Protein 3ECH (pdb70)

Foldseek 3Di:
DDDDDDVCVVVVVVVLVVQLQVQLVVVCVVVPLPDHVLLLVLLVCCAVVPLDDPVVSVVVSVVVVVVSVVVCVVVQQWDDNIHGDPVVVVSSVVSVVSSVVSVCVSCVVADPVRVVVVVVVVVVVVVVD/DPDDDDPCVVVVVVVVVVLLQVQLVVVCVVVVVPDDVVNLVLLVVCVVPPQAWQVNSVVVHHPVNVVVCVVVQQKDWDADPVHRVGTTIHGDPVNVVVSVVSVVSSVVSVCVVPVVDDPVRSVVVVVVVVVVVVD/DDDVVVVVVVCVVCVCVPVVDDPD

CATH classification: 1.10.10.10

Radius of gyration: 20.56 Å; Cα contacts (8 Å, |Δi|>4): 345; chains: 3; bounding box: 49×56×45 Å

Secondary structure (DSSP, 8-state):
---PPPTTHHHHHHHHHHHHHHHHHHHHHHTT----HHHHHHHHHHHHTTT--HHHHHHHH--HHHHHHHHHHHTTSEE---EE-HHHHHHHHHHHHHHHHHHHHHHTTS-HHHHHHHHHHHHHHHHT-/--SPPPTTHHHHHHHHHHHHHHHHHHHHHHTT----HHHHHHHHHHHHTTTEEHHHHHHH--HHHHHHHHHTTSEEEEE-SS-TTSEEEEE-HHHHHHHHHHHHHHHHHHHHHHTTS-HHHHHHHHHHHHHHHH-/--HHHHHHHHHHHTHHHHHHS---

B-factor: mean 16.5, std 7.89, range [4.24, 56.8]

Solvent-accessible surface area: 15129 Å² total; per-residue (Å²): 183,79,68,108,44,37,115,83,0,62,65,7,1,48,37,1,0,70,73,0,72,90,65,0,46,43,26,0,81,85,82,216,15,102,2,64,10,42,11,0,11,0,0,20,9,0,45,93,57,157,13,16,69,36,124,42,0,26,164,62,18,151,102,134,36,41,144,42,0,137,83,0,44,74,82,76,9,3,109,142,134,2,34,19,17,127,94,0,73,59,22,11,101,66,0,32,116,0,0,47,87,4,3,51,85,6,2,56,31,6,69,73,111,56,11,49,48,0,19,96,6,3,44,80,1,2,58,60,88,189,134,146,114,39,38,114,64,0,26,21,2,0,0,1,1,0,26,18,0,45,78,71,2,46,38,29,0,73,84,65,193,37,108,2,60,5,40,4,4,43,0,0,73,26,1,56,100,70,168,16,10,36,58,129,55,0,34,184,50,104,80,93,172,48,5,187,62,0,67,71,94,77,7,3,93,100,68,132,29,115,116,63,102,220,42,49,36,1,28,11,15,135,88,0,70,60,33,11,95,65,2,51,120,2,24,43,84,1,4,67,79,0,3,15,31,0,44,71,118,48,1,36,49,0,10,126,12,2,68,65,5,57,94,88,208,77,109,14,65,64,41,44,135,41,0,60,106,36,1,2,31,1,2,30,72,2,11,17

Structure (mmCIF, N/CA/C/O backbone):
data_3ECH
#
_entry.id   3ECH
#
_cell.length_a   52.201
_cell.length_b   57.151
_cell.length_c   91.931
_cell.angle_alpha   90.00
_cell.angle_beta   90.00
_cell.angle_gamma   90.00
#
_symmetry.space_group_name_H-M   'P 21 21 21'
#
loop_
_entity.id
_entity.type
_entity.pdbx_description
1 polymer 'Multidrug resistance operon repressor'
2 polymer '25-mer fragment of protein ArmR'
3 water water
#
loop_
_atom_site.group_PDB
_atom_site.id
_atom_site.type_symbol
_atom_site.label_atom_id
_atom_site.label_alt_id
_atom_site.label_comp_id
_atom_site.label_asym_id
_atom_site.label_entity_id
_atom_site.label_seq_id
_atom_site.pdbx_PDB_ins_code
_atom_site.Cartn_x
_atom_site.Cartn_y
_atom_site.Cartn_z
_atom_site.occupancy
_atom_site.B_iso_or_equiv
_atom_site.auth_seq_id
_atom_site.auth_comp_id
_atom_site.auth_asym_id
_atom_site.auth_atom_id
_atom_site.pdbx_PDB_model_num
ATOM 1 N N . MET A 1 1 ? 18.992 3.197 -3.064 1.00 26.17 1 MET A N 1
ATOM 2 C CA . MET A 1 1 ? 19.199 2.146 -2.024 1.00 25.46 1 MET A CA 1
ATOM 3 C C . MET A 1 1 ? 18.008 1.214 -1.983 1.00 25.08 1 MET A C 1
ATOM 4 O O . MET A 1 1 ? 16.865 1.670 -1.959 1.00 25.72 1 MET A O 1
ATOM 9 N N . ASN A 1 2 ? 18.283 -0.090 -1.969 1.00 24.10 2 ASN A N 1
ATOM 10 C CA . ASN A 1 2 ? 17.247 -1.120 -1.998 1.00 23.21 2 ASN A CA 1
ATOM 11 C C . ASN A 1 2 ? 17.277 -1.907 -0.675 1.00 22.20 2 ASN A C 1
ATOM 12 O O . ASN A 1 2 ? 18.327 -2.364 -0.225 1.00 21.92 2 ASN A O 1
ATOM 14 N N . TYR A 1 3 ? 16.119 -2.007 -0.032 1.00 20.87 3 TYR A N 1
ATOM 15 C CA . TYR A 1 3 ? 15.983 -2.710 1.234 1.00 19.76 3 TYR A CA 1
ATOM 16 C C . TYR A 1 3 ? 15.216 -4.011 1.029 1.00 19.16 3 TYR A C 1
ATOM 17 O O . TYR A 1 3 ? 14.546 -4.162 0.003 1.00 18.49 3 TYR A O 1
ATOM 26 N N . PRO A 1 4 ? 15.270 -4.935 2.017 1.00 17.73 4 PRO A N 1
ATOM 27 C CA . PRO A 1 4 ? 14.417 -6.119 1.889 1.00 17.59 4 PRO A CA 1
ATOM 28 C C . PRO A 1 4 ? 12.940 -5.730 1.926 1.00 16.69 4 PRO A C 1
ATOM 29 O O . PRO A 1 4 ? 12.579 -4.784 2.617 1.00 16.03 4 PRO A O 1
ATOM 33 N N . VAL A 1 5 ? 12.091 -6.476 1.233 1.00 15.59 5 VAL A N 1
ATOM 34 C CA . VAL A 1 5 ? 10.707 -6.042 1.058 1.00 15.87 5 VAL A CA 1
ATOM 35 C C . VAL A 1 5 ? 9.723 -6.732 1.987 1.00 15.47 5 VAL A C 1
ATOM 36 O O . VAL A 1 5 ? 9.682 -7.958 2.069 1.00 16.11 5 VAL A O 1
ATOM 40 N N . ASN A 1 6 ? 8.961 -5.913 2.707 1.00 14.00 6 ASN A N 1
ATOM 41 C CA . ASN A 1 6 ? 7.992 -6.377 3.673 1.00 15.52 6 ASN A CA 1
ATOM 42 C C . ASN A 1 6 ? 6.908 -7.171 2.924 1.00 15.90 6 ASN A C 1
ATOM 43 O O . ASN A 1 6 ? 6.284 -6.638 2.012 1.00 15.79 6 ASN A O 1
ATOM 48 N N . PRO A 1 7 ? 6.712 -8.445 3.291 1.00 16.24 7 PRO A N 1
ATOM 49 C CA . PRO A 1 7 ? 5.779 -9.293 2.553 1.00 16.27 7 PRO A CA 1
ATOM 50 C C . PRO A 1 7 ? 4.295 -8.928 2.720 1.00 15.82 7 PRO A C 1
ATOM 51 O O . PRO A 1 7 ? 3.462 -9.445 1.946 1.00 15.28 7 PRO A O 1
ATOM 55 N N . ASP A 1 8 ? 3.930 -8.058 3.658 1.00 15.99 8 ASP A N 1
ATOM 56 C CA A ASP A 1 8 ? 2.556 -7.564 3.849 0.70 16.31 8 ASP A CA 1
ATOM 57 C CA B ASP A 1 8 ? 2.490 -7.709 3.649 0.30 15.94 8 ASP A CA 1
ATOM 58 C C . ASP A 1 8 ? 2.173 -6.421 2.916 1.00 16.03 8 ASP A C 1
ATOM 59 O O . ASP A 1 8 ? 0.989 -6.064 2.804 1.00 16.18 8 ASP A O 1
ATOM 68 N N . LEU A 1 9 ? 3.170 -5.808 2.279 1.00 16.22 9 LEU A N 1
ATOM 69 C CA . LEU A 1 9 ? 2.911 -4.593 1.481 1.00 15.81 9 LEU A CA 1
ATOM 70 C C . LEU A 1 9 ? 2.096 -4.863 0.217 1.00 15.10 9 LEU A C 1
ATOM 71 O O . LEU A 1 9 ? 1.115 -4.177 -0.051 1.00 14.13 9 LEU A O 1
ATOM 76 N N . MET A 1 10 ? 2.482 -5.860 -0.561 1.00 14.30 10 MET A N 1
ATOM 77 C CA . MET A 1 10 ? 1.734 -6.106 -1.821 1.00 14.21 10 MET A CA 1
ATOM 78 C C . MET A 1 10 ? 0.271 -6.471 -1.485 1.00 13.49 10 MET A C 1
ATOM 79 O O . MET A 1 10 ? -0.652 -5.900 -2.033 1.00 12.53 10 MET A O 1
ATOM 88 N N . PRO A 1 11 ? 0.049 -7.417 -0.546 1.00 12.48 11 PRO A N 1
ATOM 89 C CA . PRO A 1 11 ? -1.351 -7.703 -0.183 1.00 12.88 11 PRO A CA 1
ATOM 90 C C . PRO A 1 11 ? -2.124 -6.500 0.360 1.00 12.74 11 PRO A C 1
ATOM 91 O O . PRO A 1 11 ? -3.301 -6.367 0.076 1.00 12.83 11 PRO A O 1
ATOM 95 N N . ALA A 1 12 ? -1.470 -5.642 1.136 1.00 13.45 12 ALA A N 1
ATOM 96 C CA . ALA A 1 12 ? -2.127 -4.455 1.695 1.00 13.81 12 ALA A CA 1
ATOM 97 C C . ALA A 1 12 ? -2.601 -3.487 0.608 1.00 13.68 12 ALA A C 1
ATOM 98 O O . ALA A 1 12 ? -3.715 -2.969 0.644 1.00 14.70 12 ALA A O 1
ATOM 100 N N . LEU A 1 13 ? -1.744 -3.272 -0.380 1.00 13.56 13 LEU A N 1
ATOM 101 C CA . LEU A 1 13 ? -2.035 -2.437 -1.525 1.00 13.55 13 LEU A CA 1
ATOM 102 C C . LEU A 1 13 ? -3.134 -3.057 -2.402 1.00 13.20 13 LEU A C 1
ATOM 103 O O . LEU A 1 13 ? -4.067 -2.372 -2.783 1.00 14.38 13 LEU A O 1
ATOM 108 N N . MET A 1 14 ? -3.021 -4.351 -2.718 1.00 13.69 14 MET A N 1
ATOM 109 C CA . MET A 1 14 ? -4.050 -5.080 -3.473 1.00 14.21 14 MET A CA 1
ATOM 110 C C . MET A 1 14 ? -5.432 -5.024 -2.783 1.00 13.54 14 MET A C 1
ATOM 111 O O . MET A 1 14 ? -6.470 -4.817 -3.451 1.00 11.81 14 MET A O 1
ATOM 116 N N . ALA A 1 15 ? -5.452 -5.179 -1.455 1.00 12.49 15 ALA A N 1
ATOM 117 C CA . ALA A 1 15 ? -6.694 -5.139 -0.682 1.00 12.26 15 ALA A CA 1
ATOM 118 C C . ALA A 1 15 ? -7.399 -3.773 -0.788 1.00 10.93 15 ALA A C 1
ATOM 119 O O . ALA A 1 15 ? -8.651 -3.671 -0.912 1.00 11.13 15 ALA A O 1
ATOM 121 N N . VAL A 1 16 ? -6.614 -2.722 -0.710 1.00 11.32 16 VAL A N 1
ATOM 122 C CA . VAL A 1 16 ? -7.142 -1.381 -0.895 1.00 11.80 16 VAL A CA 1
ATOM 123 C C . VAL A 1 16 ? -7.749 -1.252 -2.286 1.00 11.45 16 VAL A C 1
ATOM 124 O O . VAL A 1 16 ? -8.853 -0.745 -2.433 1.00 12.07 16 VAL A O 1
ATOM 128 N N . PHE A 1 17 ? -7.005 -1.631 -3.310 1.00 12.23 17 PHE A N 1
ATOM 129 C CA . PHE A 1 17 ? -7.544 -1.560 -4.664 1.00 12.72 17 PHE A CA 1
ATOM 130 C C . PHE A 1 17 ? -8.891 -2.298 -4.807 1.00 12.70 17 PHE A C 1
ATOM 131 O O . PHE A 1 17 ? -9.843 -1.788 -5.412 1.00 12.58 17 PHE A O 1
ATOM 139 N N . GLN A 1 18 ? -8.919 -3.530 -4.332 1.00 13.58 18 GLN A N 1
ATOM 140 C CA . GLN A 1 18 ? -10.101 -4.386 -4.469 1.00 14.72 18 GLN A CA 1
ATOM 141 C C . GLN A 1 18 ? -11.280 -3.809 -3.685 1.00 14.63 18 GLN A C 1
ATOM 142 O O . GLN A 1 18 ? -12.403 -3.848 -4.154 1.00 14.46 18 GLN A O 1
ATOM 148 N N . HIS A 1 19 ? -11.001 -3.249 -2.509 1.00 14.31 19 HIS A N 1
ATOM 149 C CA A HIS A 1 19 ? -12.024 -2.578 -1.707 0.50 14.43 19 HIS A CA 1
ATOM 150 C CA B HIS A 1 19 ? -12.022 -2.574 -1.703 0.50 14.51 19 HIS A CA 1
ATOM 151 C C . HIS A 1 19 ? -12.644 -1.412 -2.477 1.00 14.31 19 HIS A C 1
ATOM 152 O O . HIS A 1 19 ? -13.874 -1.310 -2.605 1.00 14.18 19 HIS A O 1
ATOM 165 N N . VAL A 1 20 ? -11.791 -0.545 -3.012 1.00 14.84 20 VAL A N 1
ATOM 166 C CA . VAL A 1 20 ? -12.259 0.616 -3.749 1.00 14.58 20 VAL A CA 1
ATOM 167 C C . VAL A 1 20 ? -13.048 0.217 -4.994 1.00 14.64 20 VAL A C 1
ATOM 168 O O . VAL A 1 20 ? -14.144 0.757 -5.225 1.00 14.37 20 VAL A O 1
ATOM 172 N N . ARG A 1 21 ? -12.543 -0.765 -5.730 1.00 14.96 21 ARG A N 1
ATOM 173 C CA . ARG A 1 21 ? -13.222 -1.222 -6.949 1.00 15.30 21 ARG A CA 1
ATOM 174 C C . ARG A 1 21 ? -14.656 -1.701 -6.624 1.00 15.44 21 ARG A C 1
ATOM 175 O O . ARG A 1 21 ? -15.626 -1.339 -7.309 1.00 16.42 21 ARG A O 1
ATOM 183 N N . THR A 1 22 ? -14.769 -2.513 -5.573 1.00 14.29 22 THR A N 1
ATOM 184 C CA . THR A 1 22 ? -16.029 -3.020 -5.079 1.00 14.02 22 THR A CA 1
ATOM 185 C C . THR A 1 22 ? -16.970 -1.946 -4.605 1.00 13.84 22 THR A C 1
ATOM 186 O O . THR A 1 22 ? -18.142 -1.970 -4.976 1.00 13.92 22 THR A O 1
ATOM 190 N N . ARG A 1 23 ? -16.458 -0.976 -3.849 1.00 13.52 23 ARG A N 1
ATOM 191 C CA . ARG A 1 23 ? -17.278 0.119 -3.340 1.00 13.11 23 ARG A CA 1
ATOM 192 C C . ARG A 1 23 ? -17.809 1.036 -4.447 1.00 12.21 23 ARG A C 1
ATOM 193 O O . ARG A 1 23 ? -18.960 1.470 -4.392 1.00 11.07 23 ARG A O 1
ATOM 201 N N . ILE A 1 24 ? -16.980 1.334 -5.441 1.00 12.21 24 ILE A N 1
ATOM 202 C CA . ILE A 1 24 ? -17.419 2.176 -6.578 1.00 12.24 24 ILE A CA 1
ATOM 203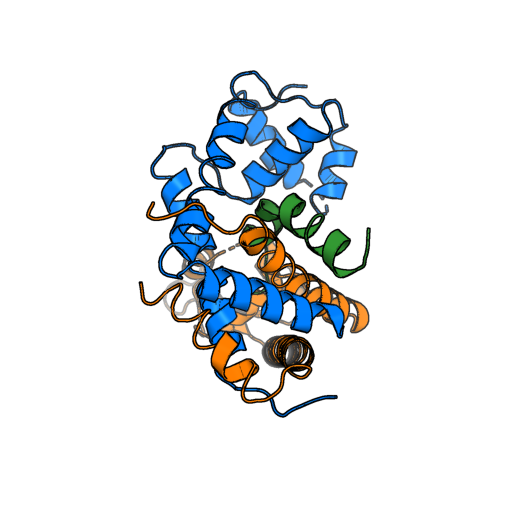 C C . ILE A 1 24 ? -18.582 1.470 -7.266 1.00 12.33 24 ILE A C 1
ATOM 204 O O . ILE A 1 24 ? -19.612 2.076 -7.538 1.00 12.27 24 ILE A O 1
ATOM 209 N N . GLN A 1 25 ? -18.423 0.190 -7.556 1.00 11.93 25 GLN A N 1
ATOM 210 C CA . GLN A 1 25 ? -19.500 -0.512 -8.261 1.00 12.40 25 GLN A CA 1
ATOM 211 C C . GLN A 1 25 ? -20.769 -0.563 -7.434 1.00 12.68 25 GLN A C 1
ATOM 212 O O . GLN A 1 25 ? -21.871 -0.361 -7.961 1.00 11.90 25 GLN A O 1
ATOM 218 N N . SER A 1 26 ? -20.628 -0.831 -6.138 1.00 13.38 26 SER A N 1
ATOM 219 C CA . SER A 1 26 ? -21.754 -0.844 -5.222 1.00 14.44 26 SER A CA 1
ATOM 220 C C . SER A 1 26 ? -22.517 0.503 -5.202 1.00 14.52 26 SER A C 1
ATOM 221 O O . SER A 1 26 ? -23.742 0.523 -5.225 1.00 14.13 26 SER A O 1
ATOM 224 N N . GLU A 1 27 ? -21.780 1.606 -5.195 1.00 14.60 27 GLU A N 1
ATOM 225 C CA . GLU A 1 27 ? -22.378 2.944 -5.182 1.00 14.78 27 GLU A CA 1
ATOM 226 C C . GLU A 1 27 ? -23.015 3.303 -6.516 1.00 14.55 27 GLU A C 1
ATOM 227 O O . GLU A 1 27 ? -24.126 3.845 -6.527 1.00 14.31 27 GLU A O 1
ATOM 233 N N . LEU A 1 28 ? -22.358 2.977 -7.637 1.00 13.88 28 LEU A N 1
ATOM 234 C CA . LEU A 1 28 ? -23.015 3.105 -8.954 1.00 14.61 28 LEU A CA 1
ATOM 235 C C . LEU A 1 28 ? -24.328 2.319 -9.006 1.00 14.99 28 LEU A C 1
ATOM 236 O O . LEU A 1 28 ? -25.302 2.790 -9.560 1.00 16.21 28 LEU A O 1
ATOM 241 N N . ASP A 1 29 ? -24.346 1.108 -8.462 1.00 14.68 29 ASP A N 1
ATOM 242 C CA . ASP A 1 29 ? -25.591 0.330 -8.446 1.00 15.62 29 ASP A CA 1
ATOM 243 C C . ASP A 1 29 ? -26.606 0.893 -7.451 1.00 15.56 29 ASP A C 1
ATOM 244 O O . ASP A 1 29 ? -27.826 0.898 -7.705 1.00 15.86 29 ASP A O 1
ATOM 249 N N . CYS A 1 30 ? -26.120 1.411 -6.338 1.00 15.63 30 CYS A N 1
ATOM 250 C CA A CYS A 1 30 ? -27.007 1.990 -5.313 0.50 15.85 30 CYS A CA 1
ATOM 251 C CA B CYS A 1 30 ? -27.011 1.959 -5.322 0.50 15.59 30 CYS A CA 1
ATOM 252 C C . CYS A 1 30 ? -27.793 3.163 -5.859 1.00 15.66 30 CYS A C 1
ATOM 253 O O . CYS A 1 30 ? -28.948 3.377 -5.487 1.00 14.62 30 CYS A O 1
ATOM 258 N N . GLN A 1 31 ? -27.154 3.940 -6.722 1.00 15.34 31 GLN A N 1
ATOM 259 C CA . GLN A 1 31 ? -27.803 5.070 -7.366 1.00 15.63 31 GLN A CA 1
ATOM 260 C C . GLN A 1 31 ? -28.532 4.695 -8.650 1.00 15.07 31 GLN A C 1
ATOM 261 O O . GLN A 1 31 ? -29.008 5.578 -9.362 1.00 16.39 31 GLN A O 1
ATOM 267 N N . ARG A 1 32 ? -28.641 3.396 -8.927 1.00 14.06 32 ARG A N 1
ATOM 268 C CA . ARG A 1 32 ? -29.284 2.874 -10.138 1.00 14.21 32 ARG A CA 1
ATOM 269 C C . ARG A 1 32 ? -28.768 3.515 -11.409 1.00 13.41 32 ARG A C 1
ATOM 270 O O . ARG A 1 32 ? -29.523 3.793 -12.341 1.00 12.88 32 ARG A O 1
ATOM 278 N N . LEU A 1 33 ? -27.459 3.736 -11.458 1.00 12.01 33 LEU A N 1
ATOM 279 C CA . LEU A 1 33 ? -26.857 4.334 -12.639 1.00 11.71 33 LEU A CA 1
ATOM 280 C C . LEU A 1 33 ? -26.681 3.313 -13.766 1.00 10.81 33 LEU A C 1
ATOM 281 O O . LEU A 1 33 ? -26.573 3.700 -14.921 1.00 10.53 33 LEU A O 1
ATOM 286 N N . ASP A 1 34 ? -26.640 2.022 -13.436 1.00 11.63 34 ASP A N 1
ATOM 287 C CA . ASP A 1 34 ? -26.470 0.979 -14.464 1.00 11.02 34 ASP A CA 1
ATOM 288 C C . ASP A 1 34 ? -25.209 1.204 -15.311 1.00 10.34 34 ASP A C 1
ATOM 289 O O . ASP A 1 34 ? -25.236 1.141 -16.551 1.00 9.75 34 ASP A O 1
ATOM 294 N N . LEU A 1 35 ? -24.097 1.492 -14.636 1.00 8.57 35 LEU A N 1
ATOM 295 C CA . LEU A 1 35 ? -22.825 1.663 -15.289 1.00 9.08 35 LEU A CA 1
ATOM 296 C C . LEU A 1 35 ? -21.764 0.859 -14.568 1.00 8.20 35 LEU A C 1
ATOM 297 O O . LEU A 1 35 ? -21.879 0.615 -13.370 1.00 7.88 35 LEU A O 1
ATOM 302 N N . THR A 1 36 ? -20.749 0.455 -15.323 1.00 7.96 36 THR A N 1
ATOM 303 C CA . THR A 1 36 ? -19.535 -0.159 -14.798 1.00 7.78 36 THR A CA 1
ATOM 304 C C . THR A 1 36 ? -18.367 0.788 -15.099 1.00 7.59 36 THR A C 1
ATOM 305 O O . THR A 1 36 ? -18.502 1.707 -15.894 1.00 6.27 36 THR A O 1
ATOM 309 N N . PRO A 1 37 ? -17.247 0.645 -14.385 1.00 7.28 37 PRO A N 1
ATOM 310 C CA . PRO A 1 37 ? -16.175 1.602 -14.614 1.00 7.56 37 PRO A CA 1
ATOM 311 C C . PRO A 1 37 ? -15.738 1.765 -16.087 1.00 7.42 37 PRO A C 1
ATOM 312 O O . PRO A 1 37 ? -15.491 2.867 -16.507 1.00 7.49 37 PRO A O 1
ATOM 316 N N . PRO A 1 38 ? -15.653 0.667 -16.880 1.00 8.30 38 PRO A N 1
ATOM 317 C CA . PRO A 1 38 ? -15.344 0.906 -18.312 1.00 8.80 38 PRO A CA 1
ATOM 318 C C . PRO A 1 38 ? -16.355 1.792 -19.069 1.00 8.51 38 PRO A C 1
ATOM 319 O O . PRO A 1 38 ? -16.001 2.546 -19.995 1.00 8.95 38 PRO A O 1
ATOM 323 N N . ASP A 1 39 ? -17.622 1.683 -18.707 1.00 8.82 39 ASP A N 1
ATOM 324 C CA . ASP A 1 39 ? -18.617 2.547 -19.291 1.00 8.17 39 ASP A CA 1
ATOM 325 C C . ASP A 1 39 ? -18.297 4.010 -18.938 1.00 7.73 39 ASP A C 1
ATOM 326 O O . ASP A 1 39 ? -18.427 4.885 -19.785 1.00 7.94 39 ASP A O 1
ATOM 331 N N . VAL A 1 40 ? -17.983 4.278 -17.670 1.00 5.99 40 VAL A N 1
ATOM 332 C CA . VAL A 1 40 ? -17.703 5.665 -17.253 1.00 6.65 40 VAL A CA 1
ATOM 333 C C . VAL A 1 40 ? -16.464 6.206 -17.953 1.00 6.78 40 VAL A C 1
ATOM 334 O O . VAL A 1 40 ? -16.391 7.381 -18.346 1.00 7.03 40 VAL A O 1
ATOM 338 N N . HIS A 1 41 ? -15.478 5.346 -18.124 1.00 8.58 41 HIS A N 1
ATOM 339 C CA . HIS A 1 41 ? -14.273 5.724 -18.878 1.00 7.95 41 HIS A CA 1
ATOM 340 C C . HIS A 1 41 ? -14.619 6.214 -20.288 1.00 7.33 41 HIS A C 1
ATOM 341 O O . HIS A 1 41 ? -14.096 7.262 -20.728 1.00 6.89 41 HIS A O 1
ATOM 348 N N . VAL A 1 42 ? -15.513 5.522 -20.988 1.00 6.62 42 VAL A N 1
ATOM 349 C CA . VAL A 1 42 ? -15.983 5.957 -22.315 1.00 6.36 42 VAL A CA 1
ATOM 350 C C . VAL A 1 42 ? -16.660 7.338 -22.226 1.00 5.80 42 VAL A C 1
ATOM 351 O O . VAL A 1 42 ? -16.301 8.251 -22.940 1.00 5.18 42 VAL A O 1
ATOM 355 N N . LEU A 1 43 ? -17.612 7.486 -21.296 1.00 6.13 43 LEU A N 1
ATOM 356 C CA . LEU A 1 43 ? -18.301 8.747 -21.107 1.00 5.25 43 LEU A CA 1
ATOM 357 C C . LEU A 1 43 ? -17.340 9.886 -20.788 1.00 4.38 43 LEU A C 1
ATOM 358 O O . LEU A 1 43 ? -17.492 10.983 -21.321 1.00 4.24 43 LEU A O 1
ATOM 363 N N . LYS A 1 44 ? -16.365 9.628 -19.918 1.00 5.31 44 LYS A N 1
ATOM 364 C CA . LYS A 1 44 ? -15.359 10.645 -19.555 1.00 6.71 44 LYS A CA 1
ATOM 365 C C . LYS A 1 44 ? -14.541 11.101 -20.769 1.00 5.77 44 LYS A C 1
ATOM 366 O O . LYS A 1 44 ? -14.315 12.294 -20.957 1.00 5.56 44 LYS A O 1
ATOM 372 N N . LEU A 1 45 ? -14.114 10.159 -21.603 1.00 5.75 45 LEU A N 1
ATOM 373 C CA . LEU A 1 45 ? -13.336 10.563 -22.814 1.00 5.90 45 LEU A CA 1
ATOM 374 C C . LEU A 1 45 ? -14.170 11.379 -23.773 1.00 6.04 45 LEU A C 1
ATOM 375 O O . LEU A 1 45 ? -13.700 12.362 -24.336 1.00 6.15 45 LEU A O 1
ATOM 380 N N . ILE A 1 46 ? -15.439 10.985 -23.964 1.00 5.53 46 ILE A N 1
ATOM 381 C CA . ILE A 1 46 ? -16.324 11.729 -24.816 1.00 5.37 46 ILE A CA 1
ATOM 382 C C . ILE A 1 46 ? -16.599 13.129 -24.248 1.00 4.73 46 ILE A C 1
ATOM 383 O O . ILE A 1 46 ? -16.658 14.104 -24.993 1.00 5.34 46 ILE A O 1
ATOM 388 N N . ASP A 1 47 ? -16.730 13.241 -22.922 1.00 4.75 47 ASP A N 1
ATOM 389 C CA . ASP A 1 47 ? -16.920 14.530 -22.283 1.00 5.38 47 ASP A CA 1
ATOM 390 C C . ASP A 1 47 ? -15.682 15.420 -22.558 1.00 4.54 47 ASP A C 1
ATOM 391 O O . ASP A 1 47 ? -15.818 16.541 -23.018 1.00 6.05 47 ASP A O 1
ATOM 396 N N . GLU A 1 48 ? -14.502 14.903 -22.279 1.00 5.34 48 GLU A N 1
ATOM 397 C CA . GLU A 1 48 ? -13.238 15.671 -22.292 1.00 7.22 48 GLU A CA 1
ATOM 398 C C . GLU A 1 48 ? -12.774 16.040 -23.690 1.00 7.08 48 GLU A C 1
ATOM 399 O O . GLU A 1 48 ? -12.132 17.088 -23.868 1.00 6.98 48 GLU A O 1
ATOM 405 N N . GLN A 1 49 ? -13.099 15.171 -24.648 1.00 7.31 49 GLN A N 1
ATOM 406 C CA . GLN A 1 49 ? -12.689 15.271 -26.063 1.00 7.67 49 GLN A CA 1
ATOM 407 C C . GLN A 1 49 ? -13.907 15.352 -26.990 1.00 8.62 49 GLN A C 1
ATOM 408 O O . GLN A 1 49 ? -13.930 14.825 -28.104 1.00 9.21 49 GLN A O 1
ATOM 414 N N . ARG A 1 50 ? -14.914 16.054 -26.497 1.00 9.80 50 ARG A N 1
ATOM 415 C CA . ARG A 1 50 ? -16.160 16.278 -27.198 1.00 10.10 50 ARG A CA 1
ATOM 416 C C . ARG A 1 50 ? -15.947 16.457 -28.711 1.00 9.54 50 ARG A C 1
ATOM 417 O O . ARG A 1 50 ? -15.174 17.301 -29.165 1.00 8.56 50 ARG A O 1
ATOM 425 N N . GLY A 1 51 ? -16.609 15.600 -29.478 1.00 8.49 51 GLY A N 1
ATOM 426 C CA . GLY A 1 51 ? -16.566 15.678 -30.927 1.00 9.04 51 GLY A CA 1
ATOM 427 C C . GLY A 1 51 ? -15.593 14.703 -31.549 1.00 9.41 51 GLY A C 1
ATOM 428 O O . GLY A 1 51 ? -15.506 14.634 -32.776 1.00 9.61 51 GLY A O 1
ATOM 429 N N . LEU A 1 52 ? -14.861 13.953 -30.729 1.00 9.43 52 LEU A N 1
ATOM 430 C CA . LEU A 1 52 ? -13.887 13.002 -31.282 1.00 10.11 52 LEU A CA 1
ATOM 431 C C . LEU A 1 52 ? -14.625 11.909 -32.066 1.00 10.51 52 LEU A C 1
ATOM 432 O O . LEU A 1 52 ? -15.807 11.641 -31.842 1.00 10.28 52 LEU A O 1
ATOM 437 N N . ASN A 1 53 ? -13.926 11.297 -33.012 1.00 10.60 53 ASN A N 1
ATOM 438 C CA . ASN A 1 53 ? -14.548 10.270 -33.823 1.00 10.58 53 ASN A CA 1
ATOM 439 C C . ASN A 1 53 ? -14.505 8.882 -33.168 1.00 10.49 53 ASN A C 1
ATOM 440 O O . ASN A 1 53 ? -13.779 8.618 -32.196 1.00 9.84 53 ASN A O 1
ATOM 445 N N . LEU A 1 54 ? -15.324 7.997 -33.715 1.00 10.81 54 LEU A N 1
ATOM 446 C CA . LEU A 1 54 ? -15.544 6.689 -33.125 1.00 10.44 54 LEU A CA 1
ATOM 447 C C . LEU A 1 54 ? -14.257 5.845 -33.155 1.00 10.16 54 LEU A C 1
ATOM 448 O O . LEU A 1 54 ? -13.939 5.126 -32.198 1.00 10.87 54 LEU A O 1
ATOM 453 N N . GLN A 1 55 ? -13.534 5.926 -34.269 1.00 9.88 55 GLN A N 1
ATOM 454 C CA . GLN A 1 55 ? -12.283 5.185 -34.425 1.00 9.55 55 GLN A CA 1
ATOM 455 C C . GLN A 1 55 ? -11.256 5.649 -33.387 1.00 8.84 55 GLN A C 1
ATOM 456 O O . GLN A 1 55 ? -10.587 4.834 -32.749 1.00 9.32 55 GLN A O 1
ATOM 462 N N . ASP A 1 56 ? -11.185 6.961 -33.181 1.00 8.42 56 ASP A N 1
ATOM 463 C CA . ASP A 1 56 ? -10.255 7.583 -32.258 1.00 8.59 56 ASP A CA 1
ATOM 464 C C . ASP A 1 56 ? -10.570 7.097 -30.821 1.00 8.74 56 ASP A C 1
ATOM 465 O O . ASP A 1 56 ? -9.702 6.590 -30.097 1.00 7.73 56 ASP A O 1
ATOM 470 N N . LEU A 1 57 ? -11.837 7.220 -30.433 1.00 8.65 57 LEU A N 1
ATOM 471 C CA . LEU A 1 57 ? -12.282 6.722 -29.131 1.00 8.91 57 LEU A CA 1
ATOM 472 C C . LEU A 1 57 ? -11.912 5.260 -28.952 1.00 8.86 57 LEU A C 1
ATOM 473 O O . LEU A 1 57 ? -11.382 4.883 -27.916 1.00 8.69 57 LEU A O 1
ATOM 478 N N . GLY A 1 58 ? -12.150 4.453 -29.989 1.00 8.93 58 GLY A N 1
ATOM 479 C CA . GLY A 1 58 ? -11.859 3.036 -29.941 1.00 9.29 58 GLY A CA 1
ATOM 480 C C . GLY A 1 58 ? -10.400 2.731 -29.666 1.00 9.66 58 GLY A C 1
ATOM 481 O O . GLY A 1 58 ? -10.073 1.865 -28.844 1.00 10.37 58 GLY A O 1
ATOM 482 N N . ARG A 1 59 ? -9.515 3.449 -30.346 1.00 9.42 59 ARG A N 1
ATOM 483 C CA . ARG A 1 59 ? -8.092 3.309 -30.102 1.00 9.27 59 ARG A CA 1
ATOM 484 C C . ARG A 1 59 ? -7.712 3.673 -28.684 1.00 8.46 59 ARG A C 1
ATOM 485 O O . ARG A 1 59 ? -6.891 2.981 -28.080 1.00 8.65 59 ARG A O 1
ATOM 493 N N . GLN A 1 60 ? -8.251 4.776 -28.177 1.00 8.67 60 GLN A N 1
ATOM 494 C CA . GLN A 1 60 ? -7.916 5.238 -26.818 1.00 9.60 60 GLN A CA 1
ATOM 495 C C . GLN A 1 60 ? -8.436 4.321 -25.729 1.00 10.39 60 GLN A C 1
ATOM 496 O O . GLN A 1 60 ? -7.838 4.217 -24.650 1.00 11.05 60 GLN A O 1
ATOM 502 N N . MET A 1 61 ? -9.532 3.630 -26.005 1.00 11.32 61 MET A N 1
ATOM 503 C CA . MET A 1 61 ? -10.044 2.650 -25.044 1.00 12.42 61 MET A CA 1
ATOM 504 C C . MET A 1 61 ? -9.124 1.432 -24.928 1.00 13.49 61 MET A C 1
ATOM 505 O O . MET A 1 61 ? -9.089 0.794 -23.869 1.00 13.57 61 MET A O 1
ATOM 510 N N . CYS A 1 62 ? -8.356 1.147 -25.989 1.00 14.04 62 CYS A N 1
ATOM 511 C CA . CYS A 1 62 ? -7.354 0.080 -25.996 1.00 14.94 62 CYS A CA 1
ATOM 512 C C . CYS A 1 62 ? -8.000 -1.320 -25.819 1.00 16.12 62 CYS A C 1
ATOM 513 O O . CYS A 1 62 ? -8.001 -1.900 -24.725 1.00 17.22 62 CYS A O 1
ATOM 516 N N . ALA A 1 66 ? -14.736 -3.822 -32.541 1.00 31.17 66 ALA A N 1
ATOM 517 C CA . ALA A 1 66 ? -16.076 -4.383 -32.405 1.00 31.23 66 ALA A CA 1
ATOM 518 C C . ALA A 1 66 ? -16.685 -4.119 -31.022 1.00 31.28 66 ALA A C 1
ATOM 519 O O . ALA A 1 66 ? -17.798 -3.601 -30.916 1.00 30.98 66 ALA A O 1
ATOM 521 N N . LEU A 1 67 ? -15.933 -4.454 -29.974 1.00 31.52 67 LEU A N 1
ATOM 522 C CA . LEU A 1 67 ? -16.451 -4.534 -28.595 1.00 31.60 67 LEU A CA 1
ATOM 523 C C . LEU A 1 67 ? -16.681 -3.148 -27.948 1.00 31.82 67 LEU A C 1
ATOM 524 O O . LEU A 1 67 ? -17.579 -2.970 -27.111 1.00 31.63 67 LEU A O 1
ATOM 529 N N . ILE A 1 68 ? -15.865 -2.171 -28.324 1.00 31.64 68 ILE A N 1
ATOM 530 C CA . ILE A 1 68 ? -16.115 -0.796 -27.904 1.00 31.78 68 ILE A CA 1
ATOM 531 C C . ILE A 1 68 ? -17.258 -0.210 -28.737 1.00 31.83 68 ILE A C 1
ATOM 532 O O . ILE A 1 68 ? -18.072 0.539 -28.213 1.00 31.10 68 ILE A O 1
ATOM 537 N N . THR A 1 69 ? -17.352 -0.581 -30.015 1.00 31.96 69 THR A N 1
ATOM 538 C CA . THR A 1 69 ? -18.499 -0.162 -30.836 1.00 32.19 69 THR A CA 1
ATOM 539 C C . THR A 1 69 ? -19.802 -0.700 -30.244 1.00 32.40 69 THR A C 1
ATOM 540 O O . THR A 1 69 ? -20.816 -0.013 -30.294 1.00 32.53 69 THR A O 1
ATOM 544 N N . ARG A 1 70 ? -19.766 -1.909 -29.676 1.00 32.56 70 ARG A N 1
ATOM 545 C CA . ARG A 1 70 ? -20.914 -2.458 -28.934 1.00 33.02 70 ARG A CA 1
ATOM 546 C C . ARG A 1 70 ? -21.295 -1.594 -27.730 1.00 33.45 70 ARG A C 1
ATOM 547 O O . ARG A 1 70 ? -22.482 -1.299 -27.513 1.00 33.30 70 ARG A O 1
ATOM 555 N N . LYS A 1 71 ? -20.281 -1.228 -26.942 1.00 33.70 71 LYS A N 1
ATOM 556 C CA . LYS A 1 71 ? -20.488 -0.415 -25.747 1.00 33.76 71 LYS A CA 1
ATOM 557 C C . LYS A 1 71 ? -20.933 0.982 -26.134 1.00 33.76 71 LYS A C 1
ATOM 558 O O . LYS A 1 71 ? -21.875 1.520 -25.550 1.00 34.06 71 LYS A O 1
ATOM 564 N N . ILE A 1 72 ? -20.284 1.567 -27.135 1.00 33.39 72 ILE A N 1
ATOM 565 C CA . ILE A 1 72 ? -20.740 2.864 -27.609 1.00 33.64 72 ILE A CA 1
ATOM 566 C C . ILE A 1 72 ? -22.194 2.761 -28.046 1.00 32.99 72 ILE A C 1
ATOM 567 O O . ILE A 1 72 ? -22.990 3.656 -27.796 1.00 33.59 72 ILE A O 1
ATOM 572 N N . ARG A 1 73 ? -22.567 1.665 -28.685 1.00 34.06 73 ARG A N 1
ATOM 573 C CA . ARG A 1 73 ? -23.953 1.539 -29.148 1.00 33.52 73 ARG A CA 1
ATOM 574 C C . ARG A 1 73 ? -24.913 1.423 -27.958 1.00 33.06 73 ARG A C 1
ATOM 575 O O . ARG A 1 73 ? -26.005 2.017 -27.954 1.00 33.12 73 ARG A O 1
ATOM 583 N N . GLU A 1 74 ? -24.495 0.687 -26.934 1.00 32.71 74 GLU A N 1
ATOM 584 C CA . GLU A 1 74 ? -25.284 0.539 -25.711 1.00 32.47 74 GLU A CA 1
ATOM 585 C C . GLU A 1 74 ? -25.538 1.901 -25.036 1.00 32.28 74 GLU A C 1
ATOM 586 O O . GLU A 1 74 ? -26.668 2.218 -24.645 1.00 32.75 74 GLU A O 1
ATOM 592 N N . LEU A 1 75 ? -24.474 2.681 -24.898 1.00 31.01 75 LEU A N 1
ATOM 593 C CA . LEU A 1 75 ? -24.554 4.038 -24.345 1.00 30.07 75 LEU A CA 1
ATOM 594 C C . LEU A 1 75 ? -25.428 4.957 -25.234 1.00 29.90 75 LEU A C 1
ATOM 595 O O . LEU A 1 75 ? -26.151 5.810 -24.744 1.00 31.80 75 LEU A O 1
ATOM 600 N N . GLU A 1 76 ? -25.338 4.790 -26.544 1.00 29.77 76 GLU A N 1
ATOM 601 C CA . GLU A 1 76 ? -26.243 5.469 -27.491 1.00 28.26 76 GLU A CA 1
ATOM 602 C C . GLU A 1 76 ? -27.716 5.080 -27.300 1.00 27.26 76 GLU A C 1
ATOM 603 O O . GLU A 1 76 ? -28.581 5.948 -27.267 1.00 28.33 76 GLU A O 1
ATOM 609 N N . GLY A 1 77 ? -27.995 3.782 -27.208 1.00 24.54 77 GLY A N 1
ATOM 610 C CA . GLY A 1 77 ? -29.368 3.280 -26.973 1.00 22.70 77 GLY A CA 1
ATOM 611 C C . GLY A 1 77 ? -30.010 3.796 -25.686 1.00 21.16 77 GLY A C 1
ATOM 612 O O . GLY A 1 77 ? -31.233 3.885 -25.579 1.00 19.42 77 GLY A O 1
ATOM 613 N N . ARG A 1 78 ? -29.172 4.144 -24.710 1.00 19.26 78 ARG A N 1
ATOM 614 C CA . ARG A 1 78 ? -29.633 4.766 -23.469 1.00 19.14 78 ARG A CA 1
ATOM 615 C C . ARG A 1 78 ? -29.715 6.278 -23.550 1.00 17.94 78 ARG A C 1
ATOM 616 O O . ARG A 1 78 ? -29.977 6.947 -22.542 1.00 16.20 78 ARG A O 1
ATOM 624 N N . ASN A 1 79 ? -29.508 6.818 -24.752 1.00 17.16 79 ASN A N 1
ATOM 625 C CA . ASN A 1 79 ? -29.405 8.264 -24.969 1.00 16.64 79 ASN A CA 1
ATOM 626 C C . ASN A 1 79 ? -28.424 9.004 -24.062 1.00 16.41 79 ASN A C 1
ATOM 627 O O . ASN A 1 79 ? -28.711 10.127 -23.600 1.00 16.03 79 ASN A O 1
ATOM 632 N N . LEU A 1 80 ? -27.283 8.367 -23.806 1.00 14.48 80 LEU A N 1
ATOM 633 C CA . LEU A 1 80 ? -26.196 9.012 -23.081 1.00 13.98 80 LEU A CA 1
ATOM 634 C C . LEU A 1 80 ? -25.173 9.612 -24.023 1.00 14.04 80 LEU A C 1
ATOM 635 O O . LEU A 1 80 ? -24.453 10.528 -23.644 1.00 13.58 80 LEU A O 1
ATOM 640 N N . VAL A 1 81 ? -25.082 9.066 -25.229 1.00 14.10 81 VAL A N 1
ATOM 641 C CA . VAL A 1 81 ? -24.109 9.515 -26.217 1.00 15.01 81 VAL A CA 1
ATOM 642 C C . VAL A 1 81 ? -24.884 9.834 -27.484 1.00 15.99 81 VAL A C 1
ATOM 643 O O . VAL A 1 81 ? -25.821 9.120 -27.814 1.00 15.51 81 VAL A O 1
ATOM 647 N N . ARG A 1 82 ? -24.521 10.906 -28.183 1.00 16.53 82 ARG A N 1
ATOM 648 C CA . ARG A 1 82 ? -25.084 11.158 -29.505 1.00 18.19 82 ARG A CA 1
ATOM 649 C C . ARG A 1 82 ? -24.016 11.265 -30.551 1.00 18.16 82 ARG A C 1
ATOM 650 O O . ARG A 1 82 ? -22.873 11.570 -30.253 1.00 15.82 82 ARG A O 1
ATOM 658 N N . ARG A 1 83 ? -24.421 11.021 -31.787 1.00 19.35 83 ARG A N 1
ATOM 659 C CA . ARG A 1 83 ? -23.588 11.280 -32.965 1.00 21.37 83 ARG A CA 1
ATOM 660 C C . ARG A 1 83 ? -24.051 12.512 -33.742 1.00 21.45 83 ARG A C 1
ATOM 661 O O . ARG A 1 83 ? -25.224 12.584 -34.115 1.00 22.59 83 ARG A O 1
ATOM 669 N N . GLN A 1 94 ? -18.533 11.852 -35.382 1.00 12.07 94 GLN A N 1
ATOM 670 C CA . GLN A 1 94 ? -18.330 12.623 -34.107 1.00 12.24 94 GLN A CA 1
ATOM 671 C C . GLN A 1 94 ? -19.268 12.345 -32.947 1.00 12.57 94 GLN A C 1
ATOM 672 O O . GLN A 1 94 ? -20.473 12.376 -33.128 1.00 12.80 94 GLN A O 1
ATOM 678 N N . LEU A 1 95 ? -18.698 12.229 -31.748 1.00 10.99 95 LEU A N 1
ATOM 679 C CA . LEU A 1 95 ? -19.423 11.794 -30.570 1.00 11.27 95 LEU A CA 1
ATOM 680 C C . LEU A 1 95 ? -19.483 12.874 -29.495 1.00 10.58 95 LEU A C 1
ATOM 681 O O . LEU A 1 95 ? -18.491 13.568 -29.255 1.00 9.31 95 LEU A O 1
ATOM 686 N N . PHE A 1 96 ? -20.656 12.967 -28.857 1.00 11.50 96 PHE A N 1
ATOM 687 C CA . PHE A 1 96 ? -20.973 13.973 -27.861 1.00 11.87 96 PHE A CA 1
ATOM 688 C C . PHE A 1 96 ? -21.821 13.328 -26.767 1.00 12.83 96 PHE A C 1
ATOM 689 O O . PHE A 1 96 ? -22.617 12.432 -27.041 1.00 13.59 96 PHE A O 1
ATOM 697 N N . LEU A 1 97 ? -21.657 13.794 -25.537 1.00 12.19 97 LEU A N 1
ATOM 698 C CA . LEU A 1 97 ? -22.571 13.412 -24.470 1.00 11.51 97 LEU A CA 1
ATOM 699 C C . LEU A 1 97 ? -23.858 14.206 -24.632 1.00 12.05 97 LEU A C 1
ATOM 700 O O . LEU A 1 97 ? -23.859 15.404 -24.941 1.00 12.56 97 LEU A O 1
ATOM 705 N N . THR A 1 98 ? -24.965 13.523 -24.432 1.00 13.46 98 THR A N 1
ATOM 706 C CA . THR A 1 98 ? -26.244 14.182 -24.345 1.00 13.75 98 THR A CA 1
ATOM 707 C C . THR A 1 98 ? -26.343 14.838 -22.979 1.00 14.13 98 THR A C 1
ATOM 708 O O . THR A 1 98 ? -25.446 14.680 -22.130 1.00 14.17 98 THR A O 1
ATOM 712 N N . ASP A 1 99 ? -27.456 15.525 -22.738 1.00 13.42 99 ASP A N 1
ATOM 713 C CA . ASP A 1 99 ? -27.673 16.121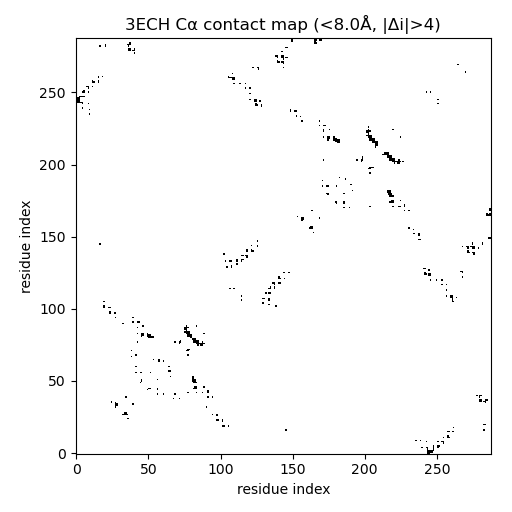 -21.428 1.00 14.06 99 ASP A CA 1
ATOM 714 C C . ASP A 1 99 ? -27.711 15.012 -20.377 1.00 13.43 99 ASP A C 1
ATOM 715 O O . ASP A 1 99 ? -27.121 15.146 -19.303 1.00 13.23 99 ASP A O 1
ATOM 720 N N . GLU A 1 100 ? -28.371 13.909 -20.713 1.00 12.40 100 GLU A N 1
ATOM 721 C CA . GLU A 1 100 ? -28.458 12.773 -19.807 1.00 12.78 100 GLU A CA 1
ATOM 722 C C . GLU A 1 100 ? -27.103 12.144 -19.562 1.00 12.00 100 GLU A C 1
ATOM 723 O O . GLU A 1 100 ? -26.826 11.741 -18.423 1.00 11.00 100 GLU A O 1
ATOM 729 N N . GLY A 1 101 ? -26.287 12.065 -20.615 1.00 11.53 101 GLY A N 1
ATOM 730 C CA . GLY A 1 101 ? -24.937 11.521 -20.492 1.00 10.57 101 GLY A CA 1
ATOM 731 C C . GLY A 1 101 ? -24.050 12.398 -19.634 1.00 9.73 101 GLY A C 1
ATOM 732 O O . GLY A 1 101 ? -23.264 11.917 -18.818 1.00 9.15 101 GLY A O 1
ATOM 733 N N . LEU A 1 102 ? -24.166 13.699 -19.813 1.00 10.24 102 LEU A N 1
ATOM 734 C CA A LEU A 1 102 ? -23.369 14.609 -19.000 0.60 10.73 102 LEU A CA 1
ATOM 735 C CA B LEU A 1 102 ? -23.408 14.660 -19.005 0.40 10.53 102 LEU A CA 1
ATOM 736 C C . LEU A 1 102 ? -23.728 14.440 -17.540 1.00 10.20 102 LEU A C 1
ATOM 737 O O . LEU A 1 102 ? -22.829 14.331 -16.683 1.00 10.61 102 LEU A O 1
ATOM 746 N N . ALA A 1 103 ? -25.023 14.387 -17.242 1.00 10.18 103 ALA A N 1
ATOM 747 C CA . ALA A 1 103 ? -25.482 14.260 -15.850 1.00 10.60 103 ALA A CA 1
ATOM 748 C C . ALA A 1 103 ? -24.978 12.963 -15.213 1.00 11.35 103 ALA A C 1
ATOM 749 O O . ALA A 1 103 ? -24.514 12.971 -14.066 1.00 9.69 103 ALA A O 1
ATOM 751 N N . ILE A 1 104 ? -25.046 11.850 -15.953 1.00 10.92 104 ILE A N 1
ATOM 752 C CA . ILE A 1 104 ? -24.700 10.576 -15.361 1.00 11.90 104 ILE A CA 1
ATOM 753 C C . ILE A 1 104 ? -23.183 10.502 -15.182 1.00 11.12 104 ILE A C 1
ATOM 754 O O . ILE A 1 104 ? -22.702 9.904 -14.238 1.00 11.95 104 ILE A O 1
ATOM 759 N N . HIS A 1 105 ? -22.434 11.129 -16.081 1.00 10.85 105 HIS A N 1
ATOM 760 C CA . HIS A 1 105 ? -20.973 11.173 -15.923 1.00 11.28 105 HIS A CA 1
ATOM 761 C C . HIS A 1 105 ? -20.587 11.991 -14.682 1.00 10.81 105 HIS A C 1
ATOM 762 O O . HIS A 1 105 ? -19.768 11.563 -13.862 1.00 10.76 105 HIS A O 1
ATOM 769 N N . LEU A 1 106 ? -21.211 13.149 -14.531 1.00 10.65 106 LEU A N 1
ATOM 770 C CA . LEU A 1 106 ? -20.997 13.975 -13.345 1.00 10.71 106 LEU A CA 1
ATOM 771 C C . LEU A 1 106 ? -21.342 13.234 -12.050 1.00 10.97 106 LEU A C 1
ATOM 772 O O . LEU A 1 106 ? -20.608 13.332 -11.055 1.00 11.67 106 LEU A O 1
ATOM 777 N N . HIS A 1 107 ? -22.412 12.450 -12.068 1.00 10.66 107 HIS A N 1
ATOM 778 C CA . HIS A 1 107 ? -22.826 11.721 -10.876 1.00 10.90 107 HIS A CA 1
ATOM 779 C C . HIS A 1 107 ? -21.817 10.573 -10.566 1.00 11.70 107 HIS A C 1
ATOM 780 O O . HIS A 1 107 ? -21.415 10.378 -9.430 1.00 12.15 107 HIS A O 1
ATOM 787 N N . ALA A 1 108 ? -21.395 9.843 -11.579 1.00 11.14 108 ALA A N 1
ATOM 788 C CA . ALA A 1 108 ? -20.319 8.866 -11.428 1.00 10.86 108 ALA A CA 1
ATOM 789 C C . ALA A 1 108 ? -19.033 9.482 -10.825 1.00 9.71 108 ALA A C 1
ATOM 790 O O . ALA A 1 108 ? -18.447 8.914 -9.922 1.00 10.65 108 ALA A O 1
ATOM 792 N N . GLU A 1 109 ? -18.622 10.656 -11.285 1.00 10.64 109 GLU A N 1
ATOM 793 C CA . GLU A 1 109 ? -17.427 11.333 -10.761 1.00 11.74 109 GLU A CA 1
ATOM 794 C C . GLU A 1 109 ? -17.608 11.683 -9.307 1.00 12.27 109 GLU A C 1
ATOM 795 O O . GLU A 1 109 ? -16.661 11.574 -8.533 1.00 12.56 109 GLU A O 1
ATOM 801 N N . LEU A 1 110 ? -18.803 12.137 -8.935 1.00 12.09 110 LEU A N 1
ATOM 802 C CA A LEU A 1 110 ? -19.125 12.414 -7.525 0.50 12.08 110 LEU A CA 1
ATOM 803 C CA B LEU A 1 110 ? -19.093 12.428 -7.550 0.50 12.30 110 LEU A CA 1
ATOM 804 C C . LEU A 1 110 ? -18.920 11.153 -6.692 1.00 12.08 110 LEU A C 1
ATOM 805 O O . LEU A 1 110 ? -18.365 11.193 -5.593 1.00 11.65 110 LEU A O 1
ATOM 814 N N . ILE A 1 111 ? -19.377 10.025 -7.216 1.00 11.81 111 ILE A N 1
ATOM 815 C CA . ILE A 1 111 ? -19.265 8.734 -6.535 1.00 12.10 111 ILE A CA 1
ATOM 816 C C . ILE A 1 111 ? -17.787 8.294 -6.390 1.00 11.92 111 ILE A C 1
ATOM 817 O O . ILE A 1 111 ? -17.344 7.856 -5.315 1.00 12.81 111 ILE A O 1
ATOM 822 N N . MET A 1 112 ? -17.024 8.415 -7.449 1.00 12.12 112 MET A N 1
ATOM 823 C CA . MET A 1 112 ? -15.577 8.120 -7.389 1.00 12.08 112 MET A CA 1
ATOM 824 C C . MET A 1 112 ? -14.870 8.959 -6.319 1.00 10.96 112 MET A C 1
ATOM 825 O O . MET A 1 112 ? -14.076 8.438 -5.530 1.00 12.66 112 MET A O 1
ATOM 830 N N . SER A 1 113 ? -15.133 10.255 -6.300 1.00 10.96 113 SER A N 1
ATOM 831 C CA A SER A 1 113 ? -14.538 11.140 -5.312 0.50 10.63 113 SER A CA 1
ATOM 832 C CA B SER A 1 113 ? -14.531 11.125 -5.310 0.50 10.98 113 SER A CA 1
ATOM 833 C C . SER A 1 113 ? -14.944 10.739 -3.892 1.00 10.21 113 SER A C 1
ATOM 834 O O . SER A 1 113 ? -14.098 10.658 -3.004 1.00 9.65 113 SER A O 1
ATOM 839 N N . ARG A 1 114 ? -16.245 10.508 -3.672 1.00 10.11 114 ARG A N 1
ATOM 840 C CA . ARG A 1 114 ? -16.756 10.140 -2.347 1.00 10.29 114 ARG A CA 1
ATOM 841 C C . ARG A 1 114 ? -16.183 8.828 -1.797 1.00 9.18 114 ARG A C 1
ATOM 842 O O . ARG A 1 114 ? -15.869 8.716 -0.587 1.00 8.88 114 ARG A O 1
ATOM 850 N N . VAL A 1 115 ? -16.072 7.836 -2.654 1.00 7.64 115 VAL A N 1
ATOM 851 C CA . VAL A 1 115 ? -15.549 6.543 -2.222 1.00 8.22 115 VAL A CA 1
ATOM 852 C C . VAL A 1 115 ? -14.108 6.697 -1.747 1.00 8.20 115 VAL A C 1
ATOM 853 O O . VAL A 1 115 ? -13.687 6.123 -0.756 1.00 8.56 115 VAL A O 1
ATOM 857 N N . HIS A 1 116 ? -13.338 7.516 -2.433 1.00 8.53 116 HIS A N 1
ATOM 858 C CA . HIS A 1 116 ? -11.958 7.772 -2.026 1.00 8.51 116 HIS A CA 1
ATOM 859 C C . HIS A 1 116 ? -11.889 8.585 -0.739 1.00 8.76 116 HIS A C 1
ATOM 860 O O . HIS A 1 116 ? -11.064 8.310 0.104 1.00 9.38 116 HIS A O 1
ATOM 867 N N . ASP A 1 117 ? -12.751 9.591 -0.601 1.00 9.94 117 ASP A N 1
ATOM 868 C CA . ASP A 1 117 ? -12.885 10.285 0.677 1.00 10.42 117 ASP A CA 1
ATOM 869 C C . ASP A 1 117 ? -13.180 9.311 1.820 1.00 10.59 117 ASP A C 1
ATOM 870 O O . ASP A 1 117 ? -12.545 9.365 2.889 1.00 11.04 117 ASP A O 1
ATOM 875 N N . GLU A 1 118 ? -14.120 8.399 1.609 1.00 9.23 118 GLU A N 1
ATOM 876 C CA . GLU A 1 118 ? -14.502 7.440 2.610 1.00 10.44 118 GLU A CA 1
ATOM 877 C C . GLU A 1 118 ? -13.344 6.492 2.924 1.00 10.02 118 GLU A C 1
ATOM 878 O O . GLU A 1 118 ? -13.153 6.099 4.099 1.00 10.19 118 GLU A O 1
ATOM 884 N N . LEU A 1 119 ? -12.536 6.167 1.902 1.00 10.31 119 LEU A N 1
ATOM 885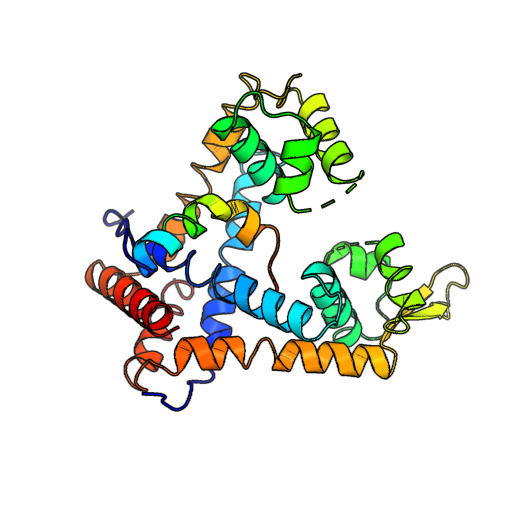 C CA . LEU A 1 119 ? -11.334 5.315 2.088 1.00 10.46 119 LEU A CA 1
ATOM 886 C C . LEU A 1 119 ? -10.348 5.950 3.047 1.00 10.57 119 LEU A C 1
ATOM 887 O O . LEU A 1 119 ? -9.828 5.278 3.943 1.00 10.43 119 LEU A O 1
ATOM 892 N N . PHE A 1 120 ? -10.068 7.235 2.864 1.00 11.32 120 PHE A N 1
ATOM 893 C CA . PHE A 1 120 ? -9.013 7.911 3.595 1.00 11.63 120 PHE A CA 1
ATOM 894 C C . PHE A 1 120 ? -9.511 8.510 4.920 1.00 12.61 120 PHE A C 1
ATOM 895 O O . PHE A 1 120 ? -8.717 8.910 5.739 1.00 12.52 120 PHE A O 1
ATOM 903 N N . ALA A 1 121 ? -10.828 8.520 5.111 1.00 12.77 121 ALA A N 1
ATOM 904 C CA . ALA A 1 121 ? -11.454 9.067 6.328 1.00 13.27 121 ALA A CA 1
ATOM 905 C C . ALA A 1 121 ? -10.883 8.581 7.654 1.00 13.46 121 ALA A C 1
ATOM 906 O O . ALA A 1 121 ? -10.847 9.345 8.651 1.00 14.08 121 ALA A O 1
ATOM 908 N N . PRO A 1 122 ? -10.505 7.292 7.740 1.00 13.86 122 PRO A N 1
ATOM 909 C CA . PRO A 1 122 ? -9.993 6.846 9.039 1.00 13.39 122 PRO A CA 1
ATOM 910 C C . PRO A 1 122 ? -8.621 7.386 9.435 1.00 13.98 122 PRO A C 1
ATOM 911 O O . PRO A 1 122 ? -8.210 7.198 10.573 1.00 13.54 122 PRO A O 1
ATOM 915 N N . LEU A 1 123 ? -7.960 8.082 8.529 1.00 12.01 123 LEU A N 1
ATOM 916 C CA . LEU A 1 123 ? -6.630 8.592 8.751 1.00 11.66 123 LEU A CA 1
ATOM 917 C C . LEU A 1 123 ? -6.706 10.036 9.207 1.00 11.42 123 LEU A C 1
ATOM 918 O O . LEU A 1 123 ? -7.434 10.853 8.618 1.00 11.66 123 LEU A O 1
ATOM 927 N N . THR A 1 124 ? -5.885 10.387 10.184 1.00 10.44 124 THR A N 1
ATOM 928 C CA . THR A 1 124 ? -5.793 11.783 10.601 1.00 10.56 124 THR A CA 1
ATOM 929 C C . THR A 1 124 ? -5.056 12.601 9.546 1.00 10.84 124 THR A C 1
ATOM 930 O O . THR A 1 124 ? -4.410 12.040 8.678 1.00 10.15 124 THR A O 1
ATOM 934 N N . PRO A 1 125 ? -5.137 13.940 9.626 1.00 10.55 125 PRO A N 1
ATOM 935 C CA . PRO A 1 125 ? -4.398 14.748 8.684 1.00 10.77 125 PRO A CA 1
ATOM 936 C C . PRO A 1 125 ? -2.910 14.430 8.594 1.00 10.69 125 PRO A C 1
ATOM 937 O O . PRO A 1 125 ? -2.377 14.355 7.479 1.00 9.82 125 PRO A O 1
ATOM 941 N N . VAL A 1 126 ? -2.257 14.185 9.714 1.00 9.25 126 VAL A N 1
ATOM 942 C CA . VAL A 1 126 ? -0.844 13.778 9.650 1.00 9.53 126 VAL A CA 1
ATOM 943 C C . VAL A 1 126 ? -0.644 12.411 9.006 1.00 10.03 126 VAL A C 1
ATOM 944 O O . VAL A 1 126 ? 0.283 12.223 8.215 1.00 9.34 126 VAL A O 1
ATOM 948 N N . GLU A 1 127 ? -1.509 11.458 9.324 1.00 9.38 127 GLU A N 1
ATOM 949 C CA . GLU A 1 127 ? -1.449 10.143 8.680 1.00 10.69 127 GLU A CA 1
ATOM 950 C C . GLU A 1 127 ? -1.647 10.283 7.183 1.00 10.21 127 GLU A C 1
ATOM 951 O O . GLU A 1 127 ? -0.970 9.624 6.387 1.00 9.73 127 GLU A O 1
ATOM 957 N N . GLN A 1 128 ? -2.608 11.116 6.797 1.00 10.23 128 GLN A N 1
ATOM 958 C CA . GLN A 1 128 ? -2.853 11.355 5.373 1.00 10.11 128 GLN A CA 1
ATOM 959 C C . GLN A 1 128 ? -1.623 11.902 4.665 1.00 9.50 128 GLN A C 1
ATOM 960 O O . GLN A 1 128 ? -1.249 11.413 3.583 1.00 9.14 128 GLN A O 1
ATOM 966 N N . ALA A 1 129 ? -0.991 12.910 5.271 1.00 9.87 129 ALA A N 1
ATOM 967 C CA . ALA A 1 129 ? 0.226 13.506 4.714 1.00 9.65 129 ALA A CA 1
ATOM 968 C C . ALA A 1 129 ? 1.394 12.514 4.683 1.00 10.15 129 ALA A C 1
ATOM 969 O O . ALA A 1 129 ? 2.187 12.483 3.739 1.00 10.00 129 ALA A O 1
ATOM 971 N N . THR A 1 130 ? 1.486 11.667 5.702 1.00 10.73 130 THR A N 1
ATOM 972 C CA . THR A 1 130 ? 2.531 10.644 5.714 1.00 10.07 130 THR A CA 1
ATOM 973 C C . THR A 1 130 ? 2.319 9.649 4.550 1.00 9.74 130 THR A C 1
ATOM 974 O O . THR A 1 130 ? 3.267 9.251 3.873 1.00 9.20 130 THR A O 1
ATOM 978 N N . LEU A 1 131 ? 1.076 9.222 4.364 1.00 9.20 131 LEU A N 1
ATOM 979 C CA . LEU A 1 131 ? 0.769 8.290 3.289 1.00 9.33 131 LEU A CA 1
ATOM 980 C C . LEU A 1 131 ? 1.078 8.897 1.911 1.00 9.36 131 LEU A C 1
ATOM 981 O O . LEU A 1 131 ? 1.708 8.247 1.048 1.00 9.22 131 LEU A O 1
ATOM 986 N N . VAL A 1 132 ? 0.694 10.162 1.692 1.00 8.89 132 VAL A N 1
ATOM 987 C CA . VAL A 1 132 ? 1.087 10.876 0.449 1.00 9.66 132 VAL A CA 1
ATOM 988 C C . VAL A 1 132 ? 2.573 10.806 0.203 1.00 9.70 132 VAL A C 1
ATOM 989 O O . VAL A 1 132 ? 3.042 10.463 -0.903 1.00 9.79 132 VAL A O 1
ATOM 993 N N . HIS A 1 133 ? 3.341 11.077 1.252 1.00 11.07 133 HIS A N 1
ATOM 994 C CA . HIS A 1 133 ? 4.791 11.117 1.153 1.00 10.35 133 HIS A CA 1
ATOM 995 C C . HIS A 1 133 ? 5.394 9.758 0.804 1.00 9.43 133 HIS A C 1
ATOM 996 O O . HIS A 1 133 ? 6.259 9.655 -0.050 1.00 9.13 133 HIS A O 1
ATOM 1003 N N . LEU A 1 134 ? 4.934 8.708 1.471 1.00 9.80 134 LEU A N 1
ATOM 1004 C CA . LEU A 1 134 ? 5.488 7.371 1.235 1.00 8.56 134 LEU A CA 1
ATOM 1005 C C . LEU A 1 134 ? 5.137 6.864 -0.167 1.00 9.17 134 LEU A C 1
ATOM 1006 O O . LEU A 1 134 ? 5.971 6.254 -0.821 1.00 8.93 134 LEU A O 1
ATOM 1011 N N . LEU A 1 135 ? 3.902 7.114 -0.613 1.00 8.89 135 LEU A N 1
ATOM 1012 C CA . LEU A 1 135 ? 3.515 6.758 -1.993 1.00 9.33 135 LEU A CA 1
ATOM 1013 C C . LEU A 1 135 ? 4.327 7.493 -3.046 1.00 9.27 135 LEU A C 1
ATOM 1014 O O . LEU A 1 135 ? 4.736 6.910 -4.058 1.00 9.83 135 LEU A O 1
ATOM 1019 N N . ASP A 1 136 ? 4.619 8.755 -2.789 1.00 9.50 136 ASP A N 1
ATOM 1020 C CA . ASP A 1 136 ? 5.476 9.572 -3.643 1.00 10.81 136 ASP A CA 1
ATOM 1021 C C . ASP A 1 136 ? 6.910 9.033 -3.656 1.00 10.42 136 ASP A C 1
ATOM 1022 O O . ASP A 1 136 ? 7.540 8.944 -4.702 1.00 10.28 136 ASP A O 1
ATOM 1027 N N . GLN A 1 137 ? 7.412 8.677 -2.479 1.00 10.35 137 GLN A N 1
ATOM 1028 C CA . GLN A 1 137 ? 8.793 8.229 -2.366 1.00 10.72 137 GLN A CA 1
ATOM 1029 C C . GLN A 1 137 ? 8.987 6.945 -3.163 1.00 10.25 137 GLN A C 1
ATOM 1030 O O . GLN A 1 137 ? 10.024 6.790 -3.803 1.00 11.08 137 GLN A O 1
ATOM 1036 N N . CYS A 1 138 ? 8.031 6.017 -3.063 1.00 9.53 138 CYS A N 1
ATOM 1037 C CA . CYS A 1 138 ? 8.028 4.770 -3.858 1.00 10.55 138 CYS A CA 1
ATOM 1038 C C . CYS A 1 138 ? 8.193 5.072 -5.350 1.00 11.53 138 CYS A C 1
ATOM 1039 O O . CYS A 1 138 ? 9.048 4.506 -6.058 1.00 11.33 138 CYS A O 1
ATOM 1042 N N . LEU A 1 139 ? 7.340 5.962 -5.827 1.00 9.92 139 LEU A N 1
ATOM 1043 C CA . LEU A 1 139 ? 7.294 6.253 -7.246 1.00 10.55 139 LEU A CA 1
ATOM 1044 C C . LEU A 1 139 ? 8.542 6.985 -7.759 1.00 10.78 139 LEU A C 1
ATOM 1045 O O . LEU A 1 139 ? 9.014 6.707 -8.859 1.00 11.15 139 LEU A O 1
ATOM 1050 N N . ALA A 1 140 ? 9.017 7.963 -6.987 1.00 9.76 140 ALA A N 1
ATOM 1051 C CA . ALA A 1 140 ? 10.144 8.804 -7.393 1.00 9.32 140 ALA A CA 1
ATOM 1052 C C . ALA A 1 140 ? 11.445 8.022 -7.624 1.00 9.22 140 ALA A C 1
ATOM 1053 O O . ALA A 1 140 ? 12.332 8.466 -8.351 1.00 6.72 140 ALA A O 1
ATOM 1055 N N . ALA A 1 141 ? 11.565 6.865 -6.982 1.00 9.58 141 ALA A N 1
ATOM 1056 C CA . ALA A 1 141 ? 12.761 6.028 -7.079 1.00 10.46 141 ALA A CA 1
ATOM 1057 C C . ALA A 1 141 ? 12.705 5.086 -8.267 1.00 11.34 141 ALA A C 1
ATOM 1058 O O . ALA A 1 141 ? 13.600 4.291 -8.454 1.00 12.76 141 ALA A O 1
ATOM 1060 N N . GLN A 1 142 ? 11.638 5.142 -9.056 1.00 11.97 142 GLN A N 1
ATOM 1061 C CA . GLN A 1 142 ? 11.452 4.232 -10.174 1.00 11.95 142 GLN A CA 1
ATOM 1062 C C . GLN A 1 142 ? 12.075 4.779 -11.433 1.00 12.34 142 GLN A C 1
ATOM 1063 O O . GLN A 1 142 ? 12.577 5.908 -11.498 1.00 13.05 142 GLN A O 1
ATOM 1070 N N . MET B 1 1 ? -18.003 13.379 7.231 1.00 21.58 1 MET B N 1
ATOM 1071 C CA . MET B 1 1 ? -16.561 13.693 7.133 1.00 21.85 1 MET B CA 1
ATOM 1072 C C . MET B 1 1 ? -16.086 14.339 8.436 1.00 20.79 1 MET B C 1
ATOM 1073 O O . MET B 1 1 ? -16.848 15.075 9.040 1.00 20.63 1 MET B O 1
ATOM 1078 N N . ASN B 1 2 ? -14.850 14.063 8.879 1.00 19.58 2 ASN B N 1
ATOM 1079 C CA . ASN B 1 2 ? -14.258 14.832 10.006 1.00 19.42 2 ASN B CA 1
ATOM 1080 C C . ASN B 1 2 ? -13.511 16.086 9.558 1.00 18.48 2 ASN B C 1
ATOM 1081 O O . ASN B 1 2 ? -13.646 17.157 10.165 1.00 17.73 2 ASN B O 1
ATOM 1086 N N . TYR B 1 3 ? -12.705 15.945 8.507 1.00 18.64 3 TYR B N 1
ATOM 1087 C CA . TYR B 1 3 ? -11.852 17.028 8.007 1.00 18.67 3 TYR B CA 1
ATOM 1088 C C . TYR B 1 3 ? -11.727 16.790 6.522 1.00 17.94 3 TYR B C 1
ATOM 1089 O O . TYR B 1 3 ? -11.875 15.649 6.060 1.00 18.04 3 TYR B O 1
ATOM 1098 N N . PRO B 1 4 ? -11.444 17.861 5.757 1.00 17.61 4 PRO B N 1
ATOM 1099 C CA . PRO B 1 4 ? -11.310 17.628 4.332 1.00 16.79 4 PRO B CA 1
ATOM 1100 C C . PRO B 1 4 ? -10.143 16.655 4.073 1.00 15.98 4 PRO B C 1
ATOM 1101 O O . PRO B 1 4 ? -9.163 16.666 4.801 1.00 17.17 4 PRO B O 1
ATOM 1105 N N . VAL B 1 5 ? -10.255 15.801 3.068 1.00 14.81 5 VAL B N 1
ATOM 1106 C CA . VAL B 1 5 ? -9.166 14.876 2.733 1.00 13.78 5 VAL B CA 1
ATOM 1107 C C . VAL B 1 5 ? -8.019 15.632 2.106 1.00 13.14 5 VAL B C 1
ATOM 1108 O O . VAL B 1 5 ? -8.223 16.613 1.366 1.00 12.97 5 VAL B O 1
ATOM 1112 N N . ASN B 1 6 ? -6.799 15.217 2.388 1.00 11.11 6 ASN B N 1
ATOM 1113 C CA . ASN B 1 6 ? -5.637 15.732 1.678 1.00 11.19 6 ASN B CA 1
ATOM 1114 C C . ASN B 1 6 ? -5.863 15.566 0.161 1.00 11.29 6 ASN B C 1
ATOM 1115 O O . ASN B 1 6 ? -6.041 14.429 -0.309 1.00 9.50 6 ASN B O 1
ATOM 1120 N N . PRO B 1 7 ? -5.832 16.672 -0.611 1.00 11.80 7 PRO B N 1
ATOM 1121 C CA . PRO B 1 7 ? -6.145 16.604 -2.061 1.00 11.87 7 PRO B CA 1
ATOM 1122 C C . PRO B 1 7 ? -5.145 15.841 -2.900 1.00 11.07 7 PRO B C 1
ATOM 1123 O O . PRO B 1 7 ? -5.451 15.474 -4.070 1.00 11.70 7 PRO B O 1
ATOM 1127 N N . ASP B 1 8 ? -3.954 15.590 -2.344 1.00 10.27 8 ASP B N 1
ATOM 1128 C CA . ASP B 1 8 ? -2.943 14.809 -3.072 1.00 11.34 8 ASP B CA 1
ATOM 1129 C C . ASP B 1 8 ? -3.003 13.304 -2.825 1.00 9.99 8 ASP B C 1
ATOM 1130 O O . ASP B 1 8 ? -2.338 12.557 -3.511 1.00 9.92 8 ASP B O 1
ATOM 1135 N N . LEU B 1 9 ? -3.836 12.857 -1.895 1.00 9.47 9 LEU B N 1
ATOM 1136 C CA . LEU B 1 9 ? -3.833 11.459 -1.518 1.00 9.49 9 LEU B CA 1
ATOM 1137 C C . LEU B 1 9 ? -4.450 10.539 -2.599 1.00 9.61 9 LEU B C 1
ATOM 1138 O O . LEU B 1 9 ? -3.832 9.521 -3.005 1.00 9.27 9 LEU B O 1
ATOM 1143 N N . MET B 1 10 ? -5.614 10.896 -3.121 1.00 8.20 10 MET B N 1
ATOM 1144 C CA . MET B 1 10 ? -6.211 10.045 -4.140 1.00 9.57 10 MET B CA 1
ATOM 1145 C C . MET B 1 10 ? -5.325 9.965 -5.384 1.00 9.90 10 MET B C 1
ATOM 1146 O O . MET B 1 10 ? -5.034 8.851 -5.825 1.00 9.79 10 MET B O 1
ATOM 1155 N N . PRO B 1 11 ? -4.827 11.112 -5.886 1.00 9.22 11 PRO B N 1
ATOM 1156 C CA . PRO B 1 11 ? -3.866 10.993 -6.996 1.00 10.05 11 PRO B CA 1
ATOM 1157 C C . PRO B 1 11 ? -2.573 10.213 -6.705 1.00 9.92 11 PRO B C 1
ATOM 1158 O O . PRO B 1 11 ? -2.136 9.462 -7.563 1.00 8.73 11 PRO B O 1
ATOM 1162 N N . ALA B 1 12 ? -1.975 10.387 -5.538 1.00 10.13 12 ALA B N 1
ATOM 1163 C CA . ALA B 1 12 ? -0.773 9.633 -5.189 1.00 10.29 12 ALA B CA 1
ATOM 1164 C C . ALA B 1 12 ? -1.053 8.115 -5.183 1.00 10.12 12 ALA B C 1
ATOM 1165 O O . ALA B 1 12 ? -0.206 7.325 -5.636 1.00 10.27 12 ALA B O 1
ATOM 1167 N N . LEU B 1 13 ? -2.202 7.720 -4.654 1.00 10.51 13 LEU B N 1
ATOM 1168 C CA . LEU B 1 13 ? -2.600 6.307 -4.660 1.00 10.88 13 LEU B CA 1
ATOM 1169 C C . LEU B 1 13 ? -2.830 5.836 -6.092 1.00 11.10 13 LEU B C 1
ATOM 1170 O O . LEU B 1 13 ? -2.309 4.796 -6.484 1.00 10.40 13 LEU B O 1
ATOM 1175 N N . MET B 1 14 ? -3.565 6.619 -6.887 1.00 10.53 14 MET B N 1
ATOM 1176 C CA A MET B 1 14 ? -3.863 6.233 -8.277 0.60 10.89 14 MET B CA 1
ATOM 1177 C CA B MET B 1 14 ? -3.862 6.205 -8.256 0.40 12.10 14 MET B CA 1
ATOM 1178 C C . MET B 1 14 ? -2.576 6.060 -9.060 1.00 11.46 14 MET B C 1
ATOM 1179 O O . MET B 1 14 ? -2.471 5.126 -9.860 1.00 10.55 14 MET B O 1
ATOM 1188 N N . ALA B 1 15 ? -1.612 6.967 -8.833 1.00 11.53 15 ALA B N 1
ATOM 1189 C CA . ALA B 1 15 ? -0.294 6.859 -9.502 1.00 11.34 15 ALA B CA 1
ATOM 1190 C C . ALA B 1 15 ? 0.428 5.568 -9.200 1.00 10.95 15 ALA B C 1
ATOM 1191 O O . ALA B 1 15 ? 1.094 5.012 -10.102 1.00 10.56 15 ALA B O 1
ATOM 1193 N N . VAL B 1 16 ? 0.329 5.077 -7.969 1.00 10.90 16 VAL B N 1
ATOM 1194 C CA . VAL B 1 16 ? 0.950 3.790 -7.602 1.00 10.53 16 VAL B CA 1
ATOM 1195 C C . VAL B 1 16 ? 0.201 2.640 -8.295 1.00 10.77 16 VAL B C 1
ATOM 1196 O O . VAL B 1 16 ? 0.817 1.764 -8.896 1.00 9.95 16 VAL B O 1
ATOM 1200 N N . PHE B 1 17 ? -1.127 2.689 -8.270 1.00 9.90 17 PHE B N 1
ATOM 1201 C CA . PHE B 1 17 ? -1.919 1.685 -9.017 1.00 11.00 17 PHE B CA 1
ATOM 1202 C C . PHE B 1 17 ? -1.577 1.696 -10.507 1.00 10.69 17 PHE B C 1
ATOM 1203 O O . PHE B 1 17 ? -1.434 0.626 -11.127 1.00 10.38 17 PHE B O 1
ATOM 1211 N N . GLN B 1 18 ? -1.437 2.896 -11.080 1.00 10.48 18 GLN B N 1
ATOM 1212 C CA A GLN B 1 18 ? -1.033 3.082 -12.474 0.50 11.29 18 GLN B CA 1
ATOM 1213 C CA B GLN B 1 18 ? -1.055 3.025 -12.477 0.50 11.11 18 GLN B CA 1
ATOM 1214 C C . GLN B 1 18 ? 0.345 2.501 -12.749 1.00 10.75 18 GLN B C 1
ATOM 1215 O O . GLN B 1 18 ? 0.572 1.771 -13.737 1.00 10.50 18 GLN B O 1
ATOM 1226 N N . HIS B 1 19 ? 1.297 2.846 -11.902 1.00 10.12 19 HIS B N 1
ATOM 1227 C CA . HIS B 1 19 ? 2.620 2.281 -12.049 1.00 10.11 19 HIS B CA 1
ATOM 1228 C C . HIS B 1 19 ? 2.615 0.738 -12.106 1.00 8.88 19 HIS B C 1
ATOM 1229 O O . HIS B 1 19 ? 3.309 0.132 -12.940 1.00 10.57 19 HIS B O 1
ATOM 1236 N N . VAL B 1 20 ? 1.892 0.107 -11.213 1.00 9.16 20 VAL B N 1
ATOM 1237 C CA . VAL B 1 20 ? 1.888 -1.339 -11.102 1.00 9.04 20 VAL B CA 1
ATOM 1238 C C . VAL B 1 20 ? 1.325 -1.916 -12.381 1.00 9.53 20 VAL B C 1
ATOM 1239 O O . VAL B 1 20 ? 1.884 -2.869 -12.928 1.00 9.57 20 VAL B O 1
ATOM 1243 N N . ARG B 1 21 ? 0.236 -1.343 -12.866 1.00 8.45 21 ARG B N 1
ATOM 1244 C CA . ARG B 1 21 ? -0.354 -1.884 -14.133 1.00 8.98 21 ARG B CA 1
ATOM 1245 C C . ARG B 1 21 ? 0.593 -1.719 -15.327 1.00 9.50 21 ARG B C 1
ATOM 1246 O O . ARG B 1 21 ? 0.795 -2.635 -16.146 1.00 8.54 21 ARG B O 1
ATOM 1254 N N . THR B 1 22 ? 1.156 -0.538 -15.419 1.00 9.10 22 THR B N 1
ATOM 1255 C CA . THR B 1 22 ? 2.013 -0.190 -16.524 1.00 9.44 22 THR B CA 1
ATOM 1256 C C . THR B 1 22 ? 3.259 -1.047 -16.576 1.00 9.12 22 THR B C 1
ATOM 1257 O O . THR B 1 22 ? 3.680 -1.526 -17.641 1.00 8.19 22 THR B O 1
ATOM 1261 N N . ARG B 1 23 ? 3.882 -1.232 -15.426 1.00 9.27 23 ARG B N 1
ATOM 1262 C CA . ARG B 1 23 ? 5.056 -2.065 -15.337 1.00 9.71 23 ARG B CA 1
ATOM 1263 C C . ARG B 1 23 ? 4.7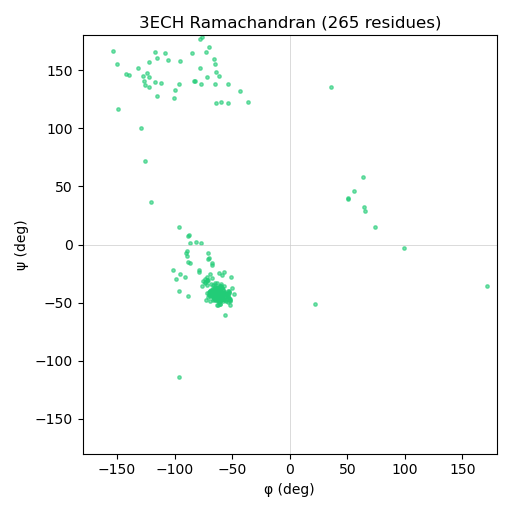83 -3.546 -15.628 1.00 9.71 23 ARG B C 1
ATOM 1264 O O . ARG B 1 23 ? 5.559 -4.192 -16.348 1.00 9.50 23 ARG B O 1
ATOM 1272 N N . ILE B 1 24 ? 3.705 -4.089 -15.069 1.00 9.15 24 ILE B N 1
ATOM 1273 C CA . ILE B 1 24 ? 3.371 -5.472 -15.343 1.00 9.54 24 ILE B CA 1
ATOM 1274 C C . ILE B 1 24 ? 3.129 -5.607 -16.825 1.00 8.73 24 ILE B C 1
ATOM 1275 O O . ILE B 1 24 ? 3.663 -6.504 -17.476 1.00 9.09 24 ILE B O 1
ATOM 1280 N N . GLN B 1 25 ? 2.306 -4.731 -17.379 1.00 9.68 25 GLN B N 1
ATOM 1281 C CA . GLN B 1 25 ? 2.022 -4.853 -18.800 1.00 9.61 25 GLN B CA 1
ATOM 1282 C C . GLN B 1 25 ? 3.263 -4.754 -19.692 1.00 10.34 25 GLN B C 1
ATOM 1283 O O . GLN B 1 25 ? 3.397 -5.485 -20.720 1.00 8.81 25 GLN B O 1
ATOM 1289 N N . SER B 1 26 ? 4.143 -3.827 -19.352 1.00 10.25 26 SER B N 1
ATOM 1290 C CA . SER B 1 26 ? 5.366 -3.620 -20.104 1.00 10.63 26 SER B CA 1
ATOM 1291 C C . SER B 1 26 ? 6.239 -4.886 -20.095 1.00 9.93 26 SER B C 1
ATOM 1292 O O . SER B 1 26 ? 6.814 -5.265 -21.115 1.00 10.35 26 SER B O 1
ATOM 1295 N N . GLU B 1 27 ? 6.357 -5.508 -18.926 1.00 9.57 27 GLU B N 1
ATOM 1296 C CA . GLU B 1 27 ? 7.154 -6.738 -18.781 1.00 9.70 27 GLU B CA 1
ATOM 1297 C C . GLU B 1 27 ? 6.579 -7.873 -19.606 1.00 9.74 27 GLU B C 1
ATOM 1298 O O . GLU B 1 27 ? 7.314 -8.567 -20.319 1.00 10.19 27 GLU B O 1
ATOM 1304 N N . LEU B 1 28 ? 5.270 -8.059 -19.513 1.00 8.96 28 LEU B N 1
ATOM 1305 C CA . LEU B 1 28 ? 4.552 -9.057 -20.320 1.00 9.76 28 LEU B CA 1
ATOM 1306 C C . LEU B 1 28 ? 4.785 -8.815 -21.809 1.00 10.02 28 LEU B C 1
ATOM 1307 O O . LEU B 1 28 ? 4.962 -9.763 -22.593 1.00 9.38 28 LEU B O 1
ATOM 1312 N N . ASP B 1 29 ? 4.731 -7.549 -22.220 1.00 9.26 29 ASP B N 1
ATOM 1313 C CA . ASP B 1 29 ? 4.922 -7.184 -23.614 1.00 10.45 29 ASP B CA 1
ATOM 1314 C C . ASP B 1 29 ? 6.373 -7.362 -24.044 1.00 10.14 29 ASP B C 1
ATOM 1315 O O . ASP B 1 29 ? 6.631 -7.933 -25.132 1.00 11.06 29 ASP B O 1
ATOM 1320 N N . CYS B 1 30 ? 7.326 -6.904 -23.214 1.00 9.52 30 CYS B N 1
ATOM 1321 C CA . CYS B 1 30 ? 8.758 -7.098 -23.526 1.00 10.42 30 CYS B CA 1
ATOM 1322 C C . CYS B 1 30 ? 9.137 -8.568 -23.718 1.00 11.18 30 CYS B C 1
ATOM 1323 O O . CYS B 1 30 ? 9.949 -8.935 -24.613 1.00 10.56 30 CYS B O 1
ATOM 1326 N N . GLN B 1 31 ? 8.568 -9.374 -22.836 1.00 11.29 31 GLN B N 1
ATOM 1327 C CA . GLN B 1 31 ? 8.749 -10.818 -22.816 1.00 12.21 31 GLN B CA 1
ATOM 1328 C C . GLN B 1 31 ? 7.933 -11.589 -23.894 1.00 12.72 31 GLN B C 1
ATOM 1329 O O . GLN B 1 31 ? 8.038 -12.824 -23.971 1.00 14.93 31 GLN B O 1
ATOM 1335 N N . ARG B 1 32 ? 7.188 -10.891 -24.741 1.00 12.62 32 ARG B N 1
ATOM 1336 C CA . ARG B 1 32 ? 6.463 -11.496 -25.875 1.00 13.95 32 ARG B CA 1
ATOM 1337 C C . ARG B 1 32 ? 5.370 -12.428 -25.503 1.00 14.35 32 ARG B C 1
ATOM 1338 O O . ARG B 1 32 ? 5.053 -13.348 -26.278 1.00 15.88 32 ARG B O 1
ATOM 1346 N N . LEU B 1 33 ? 4.757 -12.211 -24.346 1.00 12.76 33 LEU B N 1
ATOM 1347 C CA . LEU B 1 33 ? 3.779 -13.165 -23.851 1.00 13.13 33 LEU B CA 1
ATOM 1348 C C . LEU B 1 33 ? 2.364 -12.915 -24.383 1.00 12.47 33 LEU B C 1
ATOM 1349 O O . LEU B 1 33 ? 1.535 -13.817 -24.307 1.00 11.95 33 LEU B O 1
ATOM 1354 N N . ASP B 1 34 ? 2.099 -11.731 -24.941 1.00 12.73 34 ASP B N 1
ATOM 1355 C CA A ASP B 1 34 ? 0.781 -11.435 -25.499 0.60 12.88 34 ASP B CA 1
ATOM 1356 C CA B ASP B 1 34 ? 0.801 -11.435 -25.518 0.40 12.84 34 ASP B CA 1
ATOM 1357 C C . ASP B 1 34 ? -0.301 -11.752 -24.487 1.00 12.80 34 ASP B C 1
ATOM 1358 O O . ASP B 1 34 ? -1.225 -12.511 -24.754 1.00 13.69 34 ASP B O 1
ATOM 1367 N N . LEU B 1 35 ? -0.179 -11.190 -23.292 1.00 12.48 35 LEU B N 1
ATOM 1368 C CA . LEU B 1 35 ? -1.194 -11.378 -22.252 1.00 12.44 35 LEU B CA 1
ATOM 1369 C C . LEU B 1 35 ? -1.724 -10.006 -21.819 1.00 12.11 35 LEU B C 1
ATOM 1370 O O . LEU B 1 35 ? -0.966 -9.050 -21.756 1.00 12.49 35 LEU B O 1
ATOM 1375 N N . THR B 1 36 ? -3.020 -9.965 -21.518 1.00 10.92 36 THR B N 1
ATOM 1376 C CA . THR B 1 36 ? -3.723 -8.792 -21.051 1.00 10.65 36 THR B CA 1
ATOM 1377 C C . THR B 1 36 ? -4.222 -9.099 -19.636 1.00 10.21 36 THR B C 1
ATOM 1378 O O . THR B 1 36 ? -4.207 -10.278 -19.219 1.00 8.40 36 THR B O 1
ATOM 1382 N N . PRO B 1 37 ? -4.637 -8.064 -18.888 1.00 9.16 37 PRO B N 1
ATOM 1383 C CA . PRO B 1 37 ? -5.202 -8.394 -17.562 1.00 9.83 37 PRO B CA 1
ATOM 1384 C C . PRO B 1 37 ? -6.338 -9.430 -17.572 1.00 10.67 37 PRO B C 1
ATOM 1385 O O . PRO B 1 37 ? -6.319 -10.338 -16.742 1.00 12.09 37 PRO B O 1
ATOM 1389 N N . PRO B 1 38 ? -7.269 -9.350 -18.514 1.00 11.07 38 PRO B N 1
ATOM 1390 C CA . PRO B 1 38 ? -8.281 -10.444 -18.597 1.00 11.34 38 PRO B CA 1
ATOM 1391 C C . PRO B 1 38 ? -7.712 -11.857 -18.759 1.00 11.65 38 PRO B C 1
ATOM 1392 O O . PRO B 1 38 ? -8.218 -12.806 -18.115 1.00 12.01 38 PRO B O 1
ATOM 1396 N N . ASP B 1 39 ? -6.679 -12.013 -19.589 1.00 11.09 39 ASP B N 1
ATOM 1397 C CA . ASP B 1 39 ? -5.993 -13.292 -19.743 1.00 11.06 39 ASP B CA 1
ATOM 1398 C C . ASP B 1 39 ? -5.431 -13.792 -18.428 1.00 11.14 39 ASP B C 1
ATOM 1399 O O . ASP B 1 39 ? -5.644 -14.963 -18.085 1.00 11.42 39 ASP B O 1
ATOM 1404 N N . VAL B 1 40 ? -4.725 -12.923 -17.707 1.00 9.49 40 VAL B N 1
ATOM 1405 C CA . VAL B 1 40 ? -4.113 -13.247 -16.433 1.00 11.42 40 VAL B CA 1
ATOM 1406 C C . VAL B 1 40 ? -5.167 -13.660 -15.418 1.00 11.41 40 VAL B C 1
ATOM 1407 O O . VAL B 1 40 ? -5.009 -14.675 -14.748 1.00 12.11 40 VAL B O 1
ATOM 1411 N N . HIS B 1 41 ? -6.283 -12.936 -15.401 1.00 11.09 41 HIS B N 1
ATOM 1412 C CA . HIS B 1 41 ? -7.377 -13.254 -14.496 1.00 12.29 41 HIS B CA 1
ATOM 1413 C C . HIS B 1 41 ? -7.980 -14.609 -14.795 1.00 11.77 41 HIS B C 1
ATOM 1414 O O . HIS B 1 41 ? -8.279 -15.373 -13.854 1.00 11.86 41 HIS B O 1
ATOM 1421 N N . VAL B 1 42 ? -8.215 -14.903 -16.072 1.00 11.80 42 VAL B N 1
ATOM 1422 C CA . VAL B 1 42 ? -8.793 -16.193 -16.459 1.00 11.00 42 VAL B CA 1
ATOM 1423 C C . VAL B 1 42 ? -7.874 -17.352 -16.061 1.00 10.91 42 VAL B C 1
ATOM 1424 O O . VAL B 1 42 ? -8.342 -18.349 -15.456 1.00 9.69 42 VAL B O 1
ATOM 1428 N N . LEU B 1 43 ? -6.566 -17.232 -16.352 1.00 9.58 43 LEU B N 1
ATOM 1429 C CA . LEU B 1 43 ? -5.638 -18.284 -15.973 1.00 10.47 43 LEU B CA 1
ATOM 1430 C C . LEU B 1 43 ? -5.650 -18.512 -14.458 1.00 9.90 43 LEU B C 1
ATOM 1431 O O . LEU B 1 43 ? -5.653 -19.668 -13.984 1.00 9.17 43 LEU B O 1
ATOM 1436 N N . LYS B 1 44 ? -5.698 -17.412 -13.704 1.00 10.21 44 LYS B N 1
ATOM 1437 C CA . LYS B 1 44 ? -5.713 -17.501 -12.238 1.00 10.70 44 LYS B CA 1
ATOM 1438 C C . LYS B 1 44 ? -6.937 -18.239 -11.690 1.00 10.34 44 LYS B C 1
ATOM 1439 O O . LYS B 1 44 ? -6.818 -19.121 -10.812 1.00 10.59 44 LYS B O 1
ATOM 1445 N N . LEU B 1 45 ? -8.107 -17.927 -12.205 1.00 10.37 45 LEU B N 1
ATOM 1446 C CA . LEU B 1 45 ? -9.342 -18.616 -11.764 1.00 10.86 45 LEU B CA 1
ATOM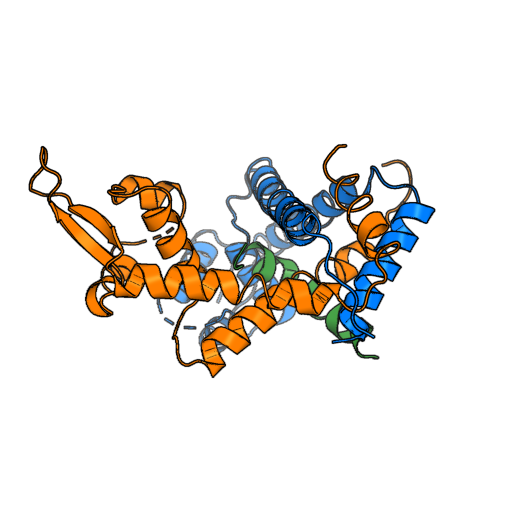 1447 C C . LEU B 1 45 ? -9.339 -20.102 -12.096 1.00 10.26 45 LEU B C 1
ATOM 1448 O O . LEU B 1 45 ? -9.756 -20.918 -11.297 1.00 9.57 45 LEU B O 1
ATOM 1453 N N . ILE B 1 46 ? -8.867 -20.457 -13.286 1.00 11.18 46 ILE B N 1
ATOM 1454 C CA . ILE B 1 46 ? -8.809 -21.847 -13.689 1.00 10.70 46 ILE B CA 1
ATOM 1455 C C . ILE B 1 46 ? -7.806 -22.624 -12.833 1.00 10.35 46 ILE B C 1
ATOM 1456 O O . ILE B 1 46 ? -8.026 -23.796 -12.480 1.00 10.44 46 ILE B O 1
ATOM 1461 N N . ASP B 1 47 ? -6.696 -21.999 -12.480 1.00 9.77 47 ASP B N 1
ATOM 1462 C CA . ASP B 1 47 ? -5.745 -22.674 -11.610 1.00 10.94 47 ASP B CA 1
ATOM 1463 C C . ASP B 1 47 ? -6.279 -22.835 -10.201 1.00 11.00 47 ASP B C 1
ATOM 1464 O O . ASP B 1 47 ? -6.108 -23.889 -9.581 1.00 10.44 47 ASP B O 1
ATOM 1469 N N . GLU B 1 48 ? -6.948 -21.801 -9.720 1.00 12.13 48 GLU B N 1
ATOM 1470 C CA . GLU B 1 48 ? -7.486 -21.778 -8.346 1.00 13.97 48 GLU B CA 1
ATOM 1471 C C . GLU B 1 48 ? -8.680 -22.699 -8.164 1.00 14.24 48 GLU B C 1
ATOM 1472 O O . GLU B 1 48 ? -8.892 -23.275 -7.073 1.00 14.29 48 GLU B O 1
ATOM 1478 N N . GLN B 1 49 ? -9.441 -22.868 -9.234 1.00 13.56 49 GLN B N 1
ATOM 1479 C CA . GLN B 1 49 ? -10.605 -23.724 -9.227 1.00 14.95 49 GLN B CA 1
ATOM 1480 C C . GLN B 1 49 ? -10.542 -24.764 -10.348 1.00 14.30 49 GLN B C 1
ATOM 1481 O O . GLN B 1 49 ? -11.249 -24.658 -11.329 1.00 14.94 49 GLN B O 1
ATOM 1487 N N . ARG B 1 50 ? -9.673 -25.764 -10.217 1.00 15.45 50 ARG B N 1
ATOM 1488 C CA . ARG B 1 50 ? -9.497 -26.786 -11.291 1.00 15.34 50 ARG B CA 1
ATOM 1489 C C . ARG B 1 50 ? -10.820 -27.431 -11.694 1.00 14.20 50 ARG B C 1
ATOM 1490 O O . ARG B 1 50 ? -11.645 -27.710 -10.828 1.00 12.97 50 ARG B O 1
ATOM 1498 N N . GLY B 1 51 ? -11.037 -27.624 -12.994 1.00 13.60 51 GLY B N 1
ATOM 1499 C CA . GLY B 1 51 ? -12.319 -28.138 -13.522 1.00 14.15 51 GLY B CA 1
ATOM 1500 C C . GLY B 1 51 ? -13.490 -27.165 -13.528 1.00 13.43 51 GLY B C 1
ATOM 1501 O O . GLY B 1 51 ? -14.661 -27.556 -13.694 1.00 11.47 51 GLY B O 1
ATOM 1502 N N . LEU B 1 52 ? -13.172 -25.885 -13.348 1.00 14.66 52 LEU B N 1
ATOM 1503 C CA . LEU B 1 52 ? -14.136 -24.787 -13.411 1.00 14.59 52 LEU B CA 1
ATOM 1504 C C . LEU B 1 52 ? -15.080 -24.951 -14.584 1.00 14.69 52 LEU B C 1
ATOM 1505 O O . LEU B 1 52 ? -14.655 -25.177 -15.721 1.00 13.83 52 LEU B O 1
ATOM 1510 N N . ASN B 1 53 ? -16.371 -24.798 -14.316 1.00 13.84 53 ASN B N 1
ATOM 1511 C CA . ASN B 1 53 ? -17.374 -24.782 -15.349 1.00 13.89 53 ASN B CA 1
ATOM 1512 C C . ASN B 1 53 ? -17.379 -23.424 -16.037 1.00 13.24 53 ASN B C 1
ATOM 1513 O O . ASN B 1 53 ? -17.060 -22.375 -15.443 1.00 11.85 53 ASN B O 1
ATOM 1518 N N . LEU B 1 54 ? -17.785 -23.416 -17.297 1.00 13.54 54 LEU B N 1
ATOM 1519 C CA . LEU B 1 54 ? -17.787 -22.168 -18.066 1.00 13.49 54 LEU B CA 1
ATOM 1520 C C . LEU B 1 54 ? -18.679 -21.084 -17.464 1.00 13.83 54 LEU B C 1
ATOM 1521 O O . LEU B 1 54 ? -18.325 -19.901 -17.477 1.00 14.13 54 LEU B O 1
ATOM 1526 N N . GLN B 1 55 ? -19.850 -21.471 -16.947 1.00 13.90 55 GLN B N 1
ATOM 1527 C CA . GLN B 1 55 ? -20.750 -20.486 -16.371 1.00 14.43 55 GLN B CA 1
ATOM 1528 C C . GLN B 1 55 ? -20.210 -19.955 -15.063 1.00 14.43 55 GLN B C 1
ATOM 1529 O O . GLN B 1 55 ? -20.483 -18.818 -14.699 1.00 15.21 55 GLN B O 1
ATOM 1535 N N . ASP B 1 56 ? -19.470 -20.785 -14.335 1.00 14.64 56 ASP B N 1
ATOM 1536 C CA . ASP B 1 56 ? -18.869 -20.333 -13.085 1.00 14.72 56 ASP B CA 1
ATOM 1537 C C . ASP B 1 56 ? -17.692 -19.390 -13.367 1.00 14.58 56 ASP B C 1
ATOM 1538 O O . ASP B 1 56 ? -17.445 -18.444 -12.609 1.00 14.04 56 ASP B O 1
ATOM 1543 N N . LEU B 1 57 ? -16.967 -19.616 -14.461 1.00 13.82 57 LEU B N 1
ATOM 1544 C CA . LEU B 1 57 ? -15.984 -18.636 -14.891 1.00 14.78 57 LEU B CA 1
ATOM 1545 C C . LEU B 1 57 ? -16.649 -17.323 -15.279 1.00 15.05 57 LEU B C 1
ATOM 1546 O O . LEU B 1 57 ? -16.170 -16.254 -14.893 1.00 16.96 57 LEU B O 1
ATOM 1551 N N . GLY B 1 58 ? -17.712 -17.403 -16.087 1.00 16.21 58 GLY B N 1
ATOM 1552 C CA . GLY B 1 58 ? -18.514 -16.236 -16.440 1.00 17.21 58 GLY B CA 1
ATOM 1553 C C . GLY B 1 58 ? -18.908 -15.385 -15.237 1.00 18.49 58 GLY B C 1
ATOM 1554 O O . GLY B 1 58 ? -18.793 -14.158 -15.284 1.00 18.91 58 GLY B O 1
ATOM 1555 N N . ARG B 1 59 ? -19.314 -16.036 -14.145 1.00 19.14 59 ARG B N 1
ATOM 1556 C CA . ARG B 1 59 ? -19.786 -1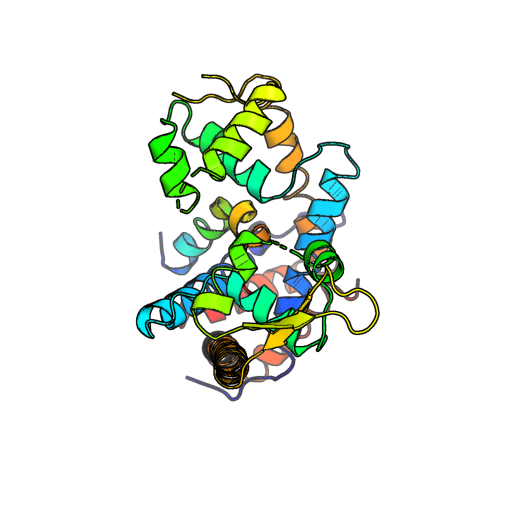5.353 -12.920 1.00 19.96 59 ARG B CA 1
ATOM 1557 C C . ARG B 1 59 ? -18.691 -14.556 -12.217 1.00 20.03 59 ARG B C 1
ATOM 1558 O O . ARG B 1 59 ? -18.939 -13.481 -11.654 1.00 19.79 59 ARG B O 1
ATOM 1566 N N . GLN B 1 60 ? -17.492 -15.113 -12.216 1.00 19.97 60 GLN B N 1
ATOM 1567 C CA . GLN B 1 60 ? -16.335 -14.521 -11.543 1.00 20.74 60 GLN B CA 1
ATOM 1568 C C . GLN B 1 60 ? -15.545 -13.559 -12.433 1.00 20.91 60 GLN B C 1
ATOM 1569 O O . GLN B 1 60 ? -14.582 -12.934 -11.964 1.00 21.87 60 GLN B O 1
ATOM 1575 N N . MET B 1 61 ? -15.923 -13.462 -13.708 1.00 20.81 61 MET B N 1
ATOM 1576 C CA . MET B 1 61 ? -15.344 -12.474 -14.622 1.00 21.09 61 MET B CA 1
ATOM 1577 C C . MET B 1 61 ? -16.255 -11.254 -14.684 1.00 21.02 61 MET B C 1
ATOM 1578 O O . MET B 1 61 ? -16.124 -10.332 -13.887 1.00 21.38 61 MET B O 1
ATOM 1583 N N . ILE B 1 68 ? -16.904 -14.508 -23.011 1.00 12.23 68 ILE B N 1
ATOM 1584 C CA . ILE B 1 68 ? -15.977 -15.480 -22.403 1.00 12.63 68 ILE B CA 1
ATOM 1585 C C . ILE B 1 68 ? -15.691 -16.700 -23.285 1.00 12.44 68 ILE B C 1
ATOM 1586 O O . ILE B 1 68 ? -14.557 -17.239 -23.264 1.00 11.66 68 ILE B O 1
ATOM 1591 N N . THR B 1 69 ? -16.688 -17.175 -24.037 1.00 12.39 69 THR B N 1
ATOM 1592 C CA . THR B 1 69 ? -16.477 -18.361 -24.916 1.00 13.01 69 THR B CA 1
ATOM 1593 C C . THR B 1 69 ? -15.365 -18.100 -25.968 1.00 13.49 69 THR B C 1
ATOM 1594 O O . THR B 1 69 ? -14.577 -19.005 -26.287 1.00 14.29 69 THR B O 1
ATOM 1598 N N . ARG B 1 70 ? -15.299 -16.860 -26.464 1.00 14.30 70 ARG B N 1
ATOM 1599 C CA . ARG B 1 70 ? -14.300 -16.409 -27.456 1.00 14.94 70 ARG B CA 1
ATOM 1600 C C . ARG B 1 70 ? -12.910 -16.394 -26.845 1.00 14.61 70 ARG B C 1
ATOM 1601 O O . ARG B 1 70 ? -11.922 -16.835 -27.466 1.00 13.80 70 ARG B O 1
ATOM 1609 N N . LYS B 1 71 ? -12.847 -15.876 -25.619 1.00 14.43 71 LYS B N 1
ATOM 1610 C CA . LYS B 1 71 ? -11.614 -15.818 -24.863 1.00 13.72 71 LYS B CA 1
ATOM 1611 C C . LYS B 1 71 ? -11.090 -17.236 -24.565 1.00 12.38 71 LYS B C 1
ATOM 1612 O O . LYS B 1 71 ? -9.907 -17.499 -24.716 1.00 12.32 71 LYS B O 1
ATOM 1618 N N . ILE B 1 72 ? -11.959 -18.156 -24.140 1.00 11.72 72 ILE B N 1
ATOM 1619 C CA . ILE B 1 72 ? -11.498 -19.534 -23.933 1.00 12.01 72 ILE B CA 1
ATOM 1620 C C . ILE B 1 72 ? -11.012 -20.172 -25.234 1.00 12.22 72 ILE B C 1
ATOM 1621 O O . ILE B 1 72 ? -10.008 -20.902 -25.252 1.00 13.02 72 ILE B O 1
ATOM 1626 N N . ARG B 1 73 ? -11.702 -19.871 -26.318 1.00 11.76 73 ARG B N 1
ATOM 1627 C CA . ARG B 1 73 ? -11.255 -20.359 -27.639 1.00 12.26 73 ARG B CA 1
ATOM 1628 C C . ARG B 1 73 ? -9.819 -19.913 -27.954 1.00 11.76 73 ARG B C 1
ATOM 1629 O O . ARG B 1 73 ? -9.007 -20.717 -28.410 1.00 11.40 73 ARG B O 1
ATOM 1637 N N . GLU B 1 74 ? -9.514 -18.633 -27.719 1.00 12.90 74 GLU B N 1
ATOM 1638 C CA A GLU B 1 74 ? -8.170 -18.081 -27.896 0.50 12.75 74 GLU B CA 1
ATOM 1639 C CA B GLU B 1 74 ? -8.162 -18.113 -27.922 0.50 12.90 74 GLU B CA 1
ATOM 1640 C C . GLU B 1 74 ? -7.155 -18.814 -27.028 1.00 13.33 74 GLU B C 1
ATOM 1641 O O . GLU B 1 74 ? -6.111 -19.266 -27.508 1.00 13.32 74 GLU B O 1
ATOM 1652 N N . LEU B 1 75 ? -7.450 -18.884 -25.732 1.00 12.38 75 LEU B N 1
ATOM 1653 C CA . LEU B 1 75 ? -6.552 -19.545 -24.771 1.00 12.07 75 LEU B CA 1
ATOM 1654 C C . LEU B 1 75 ? -6.323 -21.024 -25.043 1.00 11.91 75 LEU B C 1
ATOM 1655 O O . LEU B 1 75 ? -5.187 -21.537 -24.837 1.00 12.15 75 LEU B O 1
ATOM 1660 N N . GLU B 1 76 ? -7.357 -21.720 -25.505 1.00 12.72 76 GLU B N 1
ATOM 1661 C CA . GLU B 1 76 ? -7.221 -23.109 -25.948 1.00 12.78 76 GLU B CA 1
ATOM 1662 C C . GLU B 1 76 ? -6.294 -23.232 -27.188 1.00 13.45 76 GLU B C 1
ATOM 1663 O O . GLU B 1 76 ? -5.435 -24.114 -27.285 1.00 12.38 76 GLU B O 1
ATOM 1669 N N . GLY B 1 77 ? -6.486 -22.345 -28.142 1.00 12.28 77 GLY B N 1
ATOM 1670 C CA . GLY B 1 77 ? -5.651 -22.338 -29.369 1.00 12.41 77 GLY B CA 1
ATOM 1671 C C . GLY B 1 77 ? -4.176 -22.067 -29.093 1.00 12.25 77 GLY B C 1
ATOM 1672 O O . GLY B 1 77 ? -3.300 -22.632 -29.762 1.00 12.75 77 GLY B O 1
ATOM 1673 N N . ARG B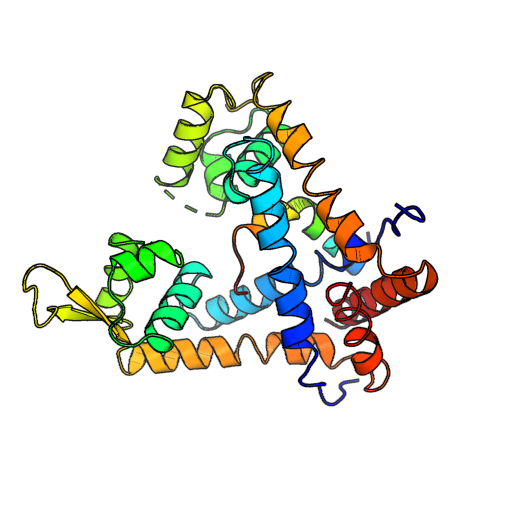 1 78 ? -3.905 -21.244 -28.079 1.00 12.01 78 ARG B N 1
ATOM 1674 C CA . ARG B 1 78 ? -2.540 -20.959 -27.603 1.00 12.97 78 ARG B CA 1
ATOM 1675 C C . ARG B 1 78 ? -1.965 -22.041 -26.661 1.00 13.88 78 ARG B C 1
ATOM 1676 O O . ARG B 1 78 ? -0.884 -21.866 -26.076 1.00 12.77 78 ARG B O 1
ATOM 1684 N N . ASN B 1 79 ? -2.743 -23.111 -26.438 1.00 15.42 79 ASN B N 1
ATOM 1685 C CA . ASN B 1 79 ? -2.315 -24.219 -25.588 1.00 15.33 79 ASN B CA 1
ATOM 1686 C C . ASN B 1 79 ? -2.109 -23.834 -24.125 1.00 15.75 79 ASN B C 1
ATOM 1687 O O . ASN B 1 79 ? -1.272 -24.415 -23.424 1.00 17.57 79 ASN B O 1
ATOM 1692 N N . LEU B 1 80 ? -2.893 -22.876 -23.653 1.00 15.82 80 LEU B N 1
ATOM 1693 C CA . LEU B 1 80 ? -2.851 -22.455 -22.256 1.00 15.23 80 LEU B CA 1
ATOM 1694 C C . LEU B 1 80 ? -3.975 -23.103 -21.421 1.00 14.95 80 LEU B C 1
ATOM 1695 O O . LEU B 1 80 ? -3.813 -23.313 -20.207 1.00 15.12 80 LEU B O 1
ATOM 1700 N N . VAL B 1 81 ? -5.090 -23.392 -22.079 1.00 14.68 81 VAL B N 1
ATOM 1701 C CA . VAL B 1 81 ? -6.255 -23.985 -21.442 1.00 14.57 81 VAL B CA 1
ATOM 1702 C C . VAL B 1 81 ? -6.689 -25.248 -22.223 1.00 14.43 81 VAL B C 1
ATOM 1703 O O . VAL B 1 81 ? -6.566 -25.304 -23.467 1.00 14.57 81 VAL B O 1
ATOM 1707 N N . ARG B 1 82 ? -7.179 -26.248 -21.484 1.00 15.39 82 ARG B N 1
ATOM 1708 C CA . ARG B 1 82 ? -7.765 -27.446 -22.089 1.00 15.87 82 ARG B CA 1
ATOM 1709 C C . ARG B 1 82 ? -9.198 -27.568 -21.582 1.00 15.49 82 ARG B C 1
ATOM 1710 O O . ARG B 1 82 ? -9.452 -27.398 -20.398 1.00 16.60 82 ARG B O 1
ATOM 1718 N N . ARG B 1 83 ? -10.103 -27.861 -22.499 1.00 16.06 83 ARG B N 1
ATOM 1719 C CA . ARG B 1 83 ? -11.516 -28.093 -22.173 1.00 16.85 83 ARG B CA 1
ATOM 1720 C C . ARG B 1 83 ? -11.737 -29.588 -22.134 1.00 16.31 83 ARG B C 1
ATOM 1721 O O . ARG B 1 83 ? -11.337 -30.287 -23.070 1.00 16.99 83 ARG B O 1
ATOM 1729 N N . GLU B 1 84 ? -12.413 -30.079 -21.097 1.00 16.06 84 GLU B N 1
ATOM 1730 C CA . GLU B 1 84 ? -12.787 -31.498 -21.030 1.00 17.01 84 GLU B CA 1
ATOM 1731 C C . GLU B 1 84 ? -14.279 -31.580 -20.850 1.00 16.42 84 GLU B C 1
ATOM 1732 O O . GLU B 1 84 ? -14.865 -30.702 -20.235 1.00 14.89 84 GLU B O 1
ATOM 1738 N N . ARG B 1 85 ? -14.901 -32.620 -21.406 1.00 16.76 85 ARG B N 1
ATOM 1739 C CA . ARG B 1 85 ? -16.341 -32.771 -21.240 1.00 17.74 85 ARG B CA 1
ATOM 1740 C C . ARG B 1 85 ? -16.681 -33.009 -19.780 1.00 17.49 85 ARG B C 1
ATOM 1741 O O . ARG B 1 85 ? -16.046 -33.802 -19.084 1.00 17.15 85 ARG B O 1
ATOM 1749 N N . ASN B 1 86 ? -17.743 -32.344 -19.359 1.00 17.63 86 ASN B N 1
ATOM 1750 C CA . ASN B 1 86 ? -18.352 -32.577 -18.083 1.00 18.45 86 ASN B CA 1
ATOM 1751 C C . ASN B 1 86 ? -18.800 -34.052 -18.015 1.00 18.58 86 ASN B C 1
ATOM 1752 O O . ASN B 1 86 ? -19.573 -34.479 -18.869 1.00 18.71 86 ASN B O 1
ATOM 1757 N N . PRO B 1 87 ? -18.311 -34.824 -17.015 1.00 19.35 87 PRO B N 1
ATOM 1758 C CA . PRO B 1 87 ? -18.642 -36.268 -16.926 1.00 20.33 87 PRO B CA 1
ATOM 1759 C C . PRO B 1 87 ? -20.118 -36.598 -16.867 1.00 21.13 87 PRO B C 1
ATOM 1760 O O . PRO B 1 87 ? -20.494 -37.723 -17.207 1.00 21.35 87 PRO B O 1
ATOM 1764 N N . SER B 1 88 ? -20.943 -35.654 -16.416 1.00 21.50 88 SER B N 1
ATOM 1765 C CA . SER B 1 88 ? -22.380 -35.885 -16.312 1.00 22.33 88 SER B CA 1
ATOM 1766 C C . SER B 1 88 ? -23.172 -35.252 -17.458 1.00 22.96 88 SER B C 1
ATOM 1767 O O . SER B 1 88 ? -24.303 -35.674 -17.734 1.00 23.30 88 SER B O 1
ATOM 1770 N N . ASP B 1 89 ? -22.581 -34.242 -18.099 1.00 23.23 89 ASP B N 1
ATOM 1771 C CA . ASP B 1 89 ? -23.203 -33.482 -19.191 1.00 23.04 89 ASP B CA 1
ATOM 1772 C C . ASP B 1 89 ? -22.245 -33.418 -20.373 1.00 22.69 89 ASP B C 1
ATOM 1773 O O . ASP B 1 89 ? -21.326 -32.600 -20.406 1.00 22.90 89 ASP B O 1
ATOM 1778 N N . GLN B 1 90 ? -22.474 -34.271 -21.361 1.00 22.54 90 GLN B N 1
ATOM 1779 C CA . GLN B 1 90 ? -21.536 -34.385 -22.474 1.00 22.35 90 GLN B CA 1
ATOM 1780 C C . GLN B 1 90 ? -21.524 -33.179 -23.424 1.00 22.00 90 GLN B C 1
ATOM 1781 O O . GLN B 1 90 ? -20.605 -33.058 -24.223 1.00 22.28 90 GLN B O 1
ATOM 1787 N N . ARG B 1 91 ? -22.509 -32.286 -23.319 1.00 21.10 91 ARG B N 1
ATOM 1788 C CA . ARG B 1 91 ? -22.579 -31.113 -24.193 1.00 20.59 91 ARG B CA 1
ATOM 1789 C C . ARG B 1 91 ? -21.815 -29.920 -23.651 1.00 19.96 91 ARG B C 1
ATOM 1790 O O . ARG B 1 91 ? -21.569 -28.955 -24.390 1.00 20.30 91 ARG B O 1
ATOM 1798 N N . SER B 1 92 ? -21.456 -29.955 -22.367 1.00 18.82 92 SER B N 1
ATOM 1799 C CA A SER B 1 92 ? -20.704 -28.861 -21.766 0.50 18.07 92 SER B CA 1
ATOM 1800 C CA B SER B 1 92 ? -20.699 -28.866 -21.768 0.50 18.11 92 SER B CA 1
ATOM 1801 C C . SER B 1 92 ? -19.276 -29.299 -21.460 1.00 17.59 92 SER B C 1
ATOM 1802 O O . SER B 1 92 ? -18.959 -30.512 -21.428 1.00 16.18 92 SER B O 1
ATOM 1807 N N . PHE B 1 93 ? -18.436 -28.299 -21.244 1.00 16.54 93 PHE B N 1
ATOM 1808 C CA . PHE B 1 93 ? -17.016 -28.483 -21.003 1.00 16.08 93 PHE B CA 1
ATOM 1809 C C . PHE B 1 93 ? -16.576 -27.799 -19.709 1.00 15.45 93 PHE B C 1
ATOM 1810 O O . PHE B 1 93 ? -17.023 -26.696 -19.405 1.00 16.10 93 PHE B O 1
ATOM 1818 N N . GLN B 1 94 ? -15.744 -28.488 -18.934 1.00 12.91 94 GLN B N 1
ATOM 1819 C CA . GLN B 1 94 ? -14.989 -27.909 -17.832 1.00 12.73 94 GLN B CA 1
ATOM 1820 C C . GLN B 1 94 ? -13.532 -27.471 -18.221 1.00 11.91 94 GLN B C 1
ATOM 1821 O O . GLN B 1 94 ? -12.968 -27.967 -19.192 1.00 10.49 94 GLN B O 1
ATOM 1827 N N . LEU B 1 95 ? -12.952 -26.562 -17.449 1.00 10.74 95 LEU B N 1
ATOM 1828 C CA . LEU B 1 95 ? -11.671 -25.913 -17.831 1.00 11.08 95 LEU B CA 1
ATOM 1829 C C . LEU B 1 95 ? -10.475 -26.288 -16.940 1.00 11.30 95 LEU B C 1
ATOM 1830 O O . LEU B 1 95 ? -10.563 -26.354 -15.702 1.00 10.60 95 LEU B O 1
ATOM 1835 N N . PHE B 1 96 ? -9.339 -26.495 -17.586 1.00 12.07 96 PHE B N 1
ATOM 1836 C CA . PHE B 1 96 ? -8.114 -26.943 -16.939 1.00 12.61 96 PHE B CA 1
ATOM 1837 C C . PHE B 1 96 ? -6.961 -26.160 -17.579 1.00 13.12 96 PHE B C 1
ATOM 1838 O O . PHE B 1 96 ? -6.998 -25.883 -18.790 1.00 12.76 96 PHE B O 1
ATOM 1846 N N . LEU B 1 97 ? -5.920 -25.829 -16.807 1.00 12.81 97 LEU B N 1
ATOM 1847 C CA . LEU B 1 97 ? -4.703 -25.316 -17.447 1.00 13.30 97 LEU B CA 1
ATOM 1848 C C . LEU B 1 97 ? -3.878 -26.482 -17.944 1.00 13.40 97 LEU B C 1
ATOM 1849 O O . LEU B 1 97 ? -3.766 -27.514 -17.259 1.00 13.27 97 LEU B O 1
ATOM 1854 N N . THR B 1 98 ? -3.290 -26.311 -19.126 1.00 11.43 98 THR B N 1
ATOM 1855 C CA . THR B 1 98 ? -2.275 -27.182 -19.618 1.00 12.35 98 THR B CA 1
ATOM 1856 C C . THR B 1 98 ? -0.996 -26.975 -18.787 1.00 11.92 98 THR B C 1
ATOM 1857 O O . THR B 1 98 ? -0.920 -26.040 -17.983 1.00 10.63 98 THR B O 1
ATOM 1861 N N . ASP B 1 99 ? -0.012 -27.856 -18.977 1.00 12.16 99 ASP B N 1
ATOM 1862 C CA . ASP B 1 99 ? 1.315 -27.644 -18.401 1.00 13.26 99 ASP B CA 1
ATOM 1863 C C . ASP B 1 99 ? 1.871 -26.240 -18.758 1.00 13.24 99 ASP B C 1
ATOM 1864 O O . ASP B 1 99 ? 2.356 -25.507 -17.884 1.00 12.10 99 ASP B O 1
ATOM 1869 N N . GLU B 1 100 ? 1.778 -25.873 -20.033 1.00 12.58 100 GLU B N 1
ATOM 1870 C CA . GLU B 1 100 ? 2.201 -24.543 -20.495 1.00 12.96 100 GLU B CA 1
ATOM 1871 C C . GLU B 1 100 ? 1.406 -23.391 -19.866 1.00 12.24 100 GLU B C 1
ATOM 1872 O O . GLU B 1 100 ? 1.975 -22.393 -19.469 1.00 12.62 100 GLU B O 1
ATOM 1878 N N . GLY B 1 101 ? 0.094 -23.561 -19.706 1.00 11.80 101 GLY B N 1
ATOM 1879 C CA . GLY B 1 101 ? -0.744 -22.516 -19.134 1.00 11.75 101 GLY B CA 1
ATOM 1880 C C . GLY B 1 101 ? -0.441 -22.314 -17.659 1.00 11.81 101 GLY B C 1
ATOM 1881 O O . GLY B 1 101 ? -0.396 -21.181 -17.201 1.00 12.20 101 GLY B O 1
ATOM 1882 N N . LEU B 1 102 ? -0.223 -23.404 -16.935 1.00 11.97 102 LEU B N 1
ATOM 1883 C CA . LEU B 1 102 ? 0.205 -23.317 -15.552 1.00 12.11 102 LEU B CA 1
ATOM 1884 C C . LEU B 1 102 ? 1.542 -22.598 -15.415 1.00 10.80 102 LEU B C 1
ATOM 1885 O O . LEU B 1 102 ? 1.719 -21.735 -14.543 1.00 11.50 102 LEU B O 1
ATOM 1890 N N . ALA B 1 103 ? 2.490 -22.957 -16.258 1.00 11.51 103 ALA B N 1
ATOM 1891 C CA . ALA B 1 103 ? 3.806 -22.325 -16.244 1.00 10.64 103 ALA B CA 1
ATOM 1892 C C . ALA B 1 103 ? 3.680 -20.837 -16.480 1.00 11.06 103 ALA B C 1
ATOM 1893 O O . ALA B 1 103 ? 4.350 -20.046 -15.793 1.00 10.31 103 ALA B O 1
ATOM 1895 N N . ILE B 1 104 ? 2.811 -20.440 -17.415 1.00 11.03 104 ILE B N 1
ATOM 1896 C CA . ILE B 1 104 ? 2.615 -19.020 -17.735 1.00 11.15 104 ILE B CA 1
ATOM 1897 C C . ILE B 1 104 ? 1.908 -18.258 -16.617 1.00 11.00 104 ILE B C 1
ATOM 1898 O O . ILE B 1 104 ? 2.326 -17.143 -16.249 1.00 10.26 104 ILE B O 1
ATOM 1903 N N . HIS B 1 105 ? 0.879 -18.856 -16.044 1.00 11.24 105 HIS B N 1
ATOM 1904 C CA . HIS B 1 105 ? 0.211 -18.281 -14.861 1.00 11.30 105 HIS B CA 1
ATOM 1905 C C . HIS B 1 105 ? 1.201 -18.030 -13.725 1.00 10.07 105 HIS B C 1
ATOM 1906 O O . HIS B 1 105 ? 1.201 -16.958 -13.146 1.00 10.24 105 HIS B O 1
ATOM 1913 N N . LEU B 1 106 ? 2.033 -19.020 -13.403 1.00 9.91 106 LEU B N 1
ATOM 1914 C CA . LEU B 1 106 ? 2.992 -18.855 -12.328 1.00 10.16 106 LEU B CA 1
ATOM 1915 C C . LEU B 1 106 ? 4.085 -17.838 -12.669 1.00 9.61 106 LEU B C 1
ATOM 1916 O O . LEU B 1 106 ? 4.566 -17.081 -11.788 1.00 9.13 106 LEU B O 1
ATOM 1921 N N . HIS B 1 107 ? 4.459 -17.785 -13.942 1.00 10.21 107 HIS B N 1
ATOM 1922 C CA . HIS B 1 107 ? 5.405 -16.768 -14.389 1.00 11.28 107 HIS B CA 1
ATOM 1923 C C . HIS B 1 107 ? 4.806 -15.379 -14.273 1.00 11.00 107 HIS B C 1
ATOM 1924 O O . HIS B 1 107 ? 5.451 -14.433 -13.824 1.00 12.28 107 HIS B O 1
ATOM 1931 N N . ALA B 1 108 ? 3.558 -15.230 -14.695 1.00 11.22 108 ALA B N 1
ATOM 1932 C CA . ALA B 1 108 ? 2.869 -13.946 -14.544 1.00 11.56 108 ALA B CA 1
ATOM 1933 C C . ALA B 1 108 ? 2.833 -13.489 -13.076 1.00 11.53 108 ALA B C 1
ATOM 1934 O O . ALA B 1 108 ? 3.050 -12.308 -12.770 1.00 12.36 108 ALA B O 1
ATOM 1936 N N . GLU B 1 109 ? 2.579 -14.419 -12.172 1.00 12.33 109 GLU B N 1
ATOM 1937 C CA . GLU B 1 109 ? 2.597 -14.130 -10.729 1.00 12.52 109 GLU B CA 1
ATOM 1938 C C . GLU B 1 109 ? 3.958 -13.645 -10.232 1.00 11.78 109 GLU B C 1
ATOM 1939 O O . GLU B 1 109 ? 4.047 -12.715 -9.434 1.00 11.88 109 GLU B O 1
ATOM 1945 N N . LEU B 1 110 ? 5.026 -14.288 -10.687 1.00 11.92 110 LEU B N 1
ATOM 1946 C CA . LEU B 1 110 ? 6.376 -13.843 -10.357 1.00 11.11 110 LEU B CA 1
ATOM 1947 C C . LEU B 1 110 ? 6.674 -12.462 -10.914 1.00 11.47 110 LEU B C 1
ATOM 1948 O O . LEU B 1 110 ? 7.351 -11.668 -10.241 1.00 11.61 110 LEU B O 1
ATOM 1953 N N . ILE B 1 111 ? 6.205 -12.178 -12.137 1.00 11.47 111 ILE B N 1
ATOM 1954 C CA . ILE B 1 111 ? 6.328 -10.811 -12.678 1.00 11.46 111 ILE B CA 1
ATOM 1955 C C . ILE B 1 111 ? 5.641 -9.805 -11.746 1.00 11.84 111 ILE B C 1
ATOM 1956 O O . ILE B 1 111 ? 6.211 -8.753 -11.409 1.00 12.58 111 ILE B O 1
ATOM 1961 N N . MET B 1 112 ? 4.419 -10.115 -11.317 1.00 11.34 112 MET B N 1
ATOM 1962 C CA A MET B 1 112 ? 3.677 -9.199 -10.471 0.70 13.04 112 MET B CA 1
ATOM 1963 C CA B MET B 1 112 ? 3.646 -9.204 -10.453 0.30 12.67 112 MET B CA 1
ATOM 1964 C C . MET B 1 112 ? 4.376 -8.960 -9.146 1.00 12.38 112 MET B C 1
ATOM 1965 O O . MET B 1 112 ? 4.440 -7.824 -8.670 1.00 11.83 112 MET B O 1
ATOM 1974 N N . SER B 1 113 ? 4.925 -10.018 -8.553 1.00 12.56 113 SER B N 1
ATOM 1975 C CA A SER B 1 113 ? 5.609 -9.862 -7.276 0.50 12.72 113 SER B CA 1
ATOM 1976 C CA B SER B 1 113 ? 5.654 -9.917 -7.284 0.50 12.89 113 SER B CA 1
ATOM 1977 C C . SER B 1 113 ? 6.922 -9.083 -7.425 1.00 13.22 113 SER B C 1
ATOM 1978 O O . SER B 1 113 ? 7.221 -8.252 -6.574 1.00 12.78 113 SER B O 1
ATOM 1983 N N . ARG B 1 114 ? 7.670 -9.305 -8.504 1.00 13.27 114 ARG B N 1
ATOM 1984 C CA . ARG B 1 114 ? 8.863 -8.512 -8.789 1.00 13.50 114 ARG B CA 1
ATOM 1985 C C . ARG B 1 114 ? 8.569 -7.029 -8.960 1.00 12.47 114 ARG B C 1
ATOM 1986 O O . ARG B 1 114 ? 9.337 -6.183 -8.500 1.00 12.02 114 ARG B O 1
ATOM 1994 N N . VAL B 1 115 ? 7.493 -6.710 -9.677 1.00 10.52 115 VAL B N 1
ATOM 1995 C CA . VAL B 1 115 ? 7.109 -5.323 -9.861 1.00 10.94 115 VAL B CA 1
ATOM 1996 C C . VAL B 1 115 ? 6.832 -4.642 -8.512 1.00 10.21 115 VAL B C 1
ATOM 1997 O O . VAL B 1 115 ? 7.259 -3.516 -8.245 1.00 10.66 115 VAL B O 1
ATOM 2001 N N . HIS B 1 116 ? 6.130 -5.347 -7.639 1.00 11.40 116 HIS B N 1
ATOM 2002 C CA . HIS B 1 116 ? 5.886 -4.836 -6.293 1.00 11.93 116 HIS B CA 1
ATOM 2003 C C . HIS B 1 116 ? 7.169 -4.700 -5.492 1.00 12.62 116 HIS B C 1
ATOM 2004 O O . HIS B 1 116 ? 7.386 -3.681 -4.869 1.00 13.43 116 HIS B O 1
ATOM 2011 N N . ASP B 1 117 ? 8.013 -5.727 -5.497 1.00 12.50 117 ASP B N 1
ATOM 2012 C CA . ASP B 1 117 ? 9.293 -5.644 -4.829 1.00 13.62 117 ASP B CA 1
ATOM 2013 C C . ASP B 1 117 ? 10.078 -4.406 -5.297 1.00 14.60 117 ASP B C 1
ATOM 2014 O O . ASP B 1 117 ? 10.631 -3.684 -4.472 1.00 14.44 117 ASP B O 1
ATOM 2019 N N . GLU B 1 118 ? 10.153 -4.179 -6.606 1.00 14.03 118 GLU B N 1
ATOM 2020 C CA . GLU B 1 118 ? 10.890 -3.038 -7.139 1.00 15.15 118 GLU B CA 1
ATOM 2021 C C . GLU B 1 118 ? 10.255 -1.700 -6.727 1.00 14.67 118 GLU B C 1
ATOM 2022 O O . GLU B 1 118 ? 10.981 -0.720 -6.503 1.00 14.55 118 GLU B O 1
ATOM 2028 N N . LEU B 1 119 ? 8.923 -1.692 -6.596 1.00 14.37 119 LEU B N 1
ATOM 2029 C CA . LEU B 1 119 ? 8.177 -0.519 -6.136 1.00 14.91 119 LEU B CA 1
ATOM 2030 C C . LEU B 1 119 ? 8.545 -0.181 -4.698 1.00 14.31 119 LEU B C 1
ATOM 2031 O O . LEU B 1 119 ? 8.730 0.995 -4.390 1.00 14.72 119 LEU B O 1
ATOM 2036 N N . PHE B 1 120 ? 8.595 -1.196 -3.824 1.00 14.48 120 PHE B N 1
ATOM 2037 C CA . PHE B 1 120 ? 8.719 -0.961 -2.396 1.00 14.50 120 PHE B CA 1
ATOM 2038 C C . PHE B 1 120 ? 10.143 -0.914 -1.893 1.00 14.14 120 PHE B C 1
ATOM 2039 O O . PHE B 1 120 ? 10.399 -0.260 -0.895 1.00 16.36 120 PHE B O 1
ATOM 2047 N N . ALA B 1 121 ? 11.060 -1.605 -2.558 1.00 14.82 121 ALA B N 1
ATOM 2048 C CA . ALA B 1 121 ? 12.474 -1.685 -2.121 1.00 14.98 121 ALA B CA 1
ATOM 2049 C C . ALA B 1 121 ? 13.199 -0.361 -1.816 1.00 15.05 121 ALA B C 1
ATOM 2050 O O . ALA B 1 121 ? 14.153 -0.378 -1.009 1.00 14.27 121 ALA B O 1
ATOM 2052 N N . PRO B 1 122 ? 12.803 0.767 -2.458 1.00 14.62 122 PRO B N 1
ATOM 2053 C CA . PRO B 1 122 ? 13.439 2.062 -2.137 1.00 15.13 122 PRO B CA 1
ATOM 2054 C C . PRO B 1 122 ? 13.124 2.576 -0.719 1.00 14.42 122 PRO B C 1
ATOM 2055 O O . PRO B 1 122 ? 13.842 3.443 -0.211 1.00 13.28 122 PRO B O 1
ATOM 2059 N N . LEU B 1 123 ? 12.074 2.030 -0.091 1.00 12.95 123 LEU B N 1
ATOM 2060 C CA . LEU B 1 123 ? 11.686 2.392 1.268 1.00 13.53 123 LEU B CA 1
ATOM 2061 C C . LEU B 1 123 ? 12.491 1.620 2.292 1.00 12.51 123 LEU B C 1
ATOM 2062 O O . LEU B 1 123 ? 12.721 0.435 2.123 1.00 11.23 123 LEU B O 1
ATOM 2067 N N . THR B 1 124 ? 12.876 2.285 3.376 1.00 13.31 124 THR B N 1
ATOM 2068 C CA . THR B 1 124 ? 13.537 1.587 4.482 1.00 13.42 124 THR B CA 1
ATOM 2069 C C . THR B 1 124 ? 12.550 0.615 5.113 1.00 13.58 124 THR B C 1
ATOM 2070 O O . THR B 1 124 ? 11.320 0.776 4.946 1.00 12.62 124 THR B O 1
ATOM 2074 N N . PRO B 1 125 ? 13.050 -0.400 5.836 1.00 13.19 125 PRO B N 1
ATOM 2075 C CA . PRO B 1 125 ? 12.104 -1.241 6.552 1.00 13.02 125 PRO B CA 1
ATOM 2076 C C . PRO B 1 125 ? 11.128 -0.511 7.474 1.00 13.15 125 PRO B C 1
ATOM 2077 O O . PRO B 1 125 ? 9.951 -0.849 7.490 1.00 13.61 125 PRO B O 1
ATOM 2081 N N . VAL B 1 126 ? 11.569 0.509 8.201 1.00 13.27 126 VAL B N 1
ATOM 2082 C CA A VAL B 1 126 ? 10.653 1.316 9.020 0.50 13.07 126 VAL B CA 1
ATOM 2083 C CA B VAL B 1 126 ? 10.628 1.285 9.023 0.50 12.93 126 VAL B CA 1
ATOM 2084 C C . VAL B 1 126 ? 9.588 1.978 8.146 1.00 13.03 126 VAL B C 1
ATOM 2085 O O . VAL B 1 126 ? 8.383 1.971 8.477 1.00 13.76 126 VAL B O 1
ATOM 2092 N N . GLU B 1 127 ? 10.018 2.551 7.018 1.00 13.62 127 GLU B N 1
ATOM 2093 C CA . GLU B 1 127 ? 9.079 3.185 6.095 1.00 14.00 127 GLU B CA 1
ATOM 2094 C C . GLU B 1 127 ? 8.068 2.195 5.540 1.00 14.15 127 GLU B C 1
ATOM 2095 O O . GLU B 1 127 ? 6.878 2.495 5.431 1.00 14.92 127 GLU B O 1
ATOM 2101 N N . GLN B 1 128 ? 8.536 1.012 5.167 1.00 13.91 128 GLN B N 1
ATOM 2102 C CA . GLN B 1 128 ? 7.646 0.017 4.590 1.00 14.13 128 GLN B CA 1
ATOM 2103 C C . GLN B 1 128 ? 6.617 -0.400 5.625 1.00 14.07 128 GLN B C 1
ATOM 2104 O O . GLN B 1 128 ? 5.453 -0.566 5.306 1.00 14.59 128 GLN B O 1
ATOM 2110 N N . ALA B 1 129 ? 7.046 -0.614 6.868 1.00 14.25 129 ALA B N 1
ATOM 2111 C CA . ALA B 1 129 ? 6.111 -1.026 7.933 1.00 13.73 129 ALA B CA 1
ATOM 2112 C C . ALA B 1 129 ? 5.056 0.075 8.181 1.00 13.81 129 ALA B C 1
ATOM 2113 O O . ALA B 1 129 ? 3.888 -0.236 8.496 1.00 13.89 129 ALA B O 1
ATOM 2115 N N . THR B 1 130 ? 5.473 1.345 8.108 1.00 14.17 130 THR B N 1
ATOM 2116 C CA . THR B 1 130 ? 4.556 2.466 8.303 1.00 13.84 130 THR B CA 1
ATOM 2117 C C . THR B 1 130 ? 3.531 2.465 7.177 1.00 12.85 130 THR B C 1
ATOM 2118 O O . THR B 1 130 ? 2.332 2.689 7.381 1.00 13.30 130 THR B O 1
ATOM 2122 N N . LEU B 1 131 ? 4.007 2.234 5.967 1.00 12.34 131 LEU B N 1
ATOM 2123 C CA . LEU B 1 131 ? 3.104 2.171 4.817 1.00 12.70 131 LEU B CA 1
ATOM 2124 C C . LEU B 1 131 ? 2.085 1.037 4.956 1.00 12.26 131 LEU B C 1
ATOM 2125 O O . LEU B 1 131 ? 0.905 1.209 4.673 1.00 12.76 131 LEU B O 1
ATOM 2130 N N . VAL B 1 132 ? 2.511 -0.135 5.428 1.00 12.67 132 VAL B N 1
ATOM 2131 C CA . VAL B 1 132 ? 1.584 -1.236 5.648 1.00 12.20 132 VAL B CA 1
ATOM 2132 C C . VAL B 1 132 ? 0.499 -0.798 6.630 1.00 11.67 132 VAL B C 1
ATOM 2133 O O . VAL B 1 132 ? -0.689 -1.050 6.418 1.00 9.75 132 VAL B O 1
ATOM 2137 N N . HIS B 1 133 ? 0.920 -0.173 7.718 1.00 11.97 133 HIS B N 1
ATOM 2138 C CA A HIS B 1 133 ? 0.000 0.254 8.751 0.70 12.33 133 HIS B CA 1
ATOM 2139 C CA B HIS B 1 133 ? -0.011 0.270 8.769 0.30 12.00 133 HIS B CA 1
ATOM 2140 C C . HIS B 1 133 ? -1.042 1.236 8.226 1.00 11.82 133 HIS B C 1
ATOM 2141 O O . HIS B 1 133 ? -2.212 1.131 8.548 1.00 10.61 133 HIS B O 1
ATOM 2154 N N . LEU B 1 134 ? -0.597 2.195 7.426 1.00 11.40 134 LEU B N 1
ATOM 2155 C CA . LEU B 1 134 ? -1.505 3.214 6.907 1.00 11.13 134 LEU B CA 1
ATOM 2156 C C . LEU B 1 134 ? -2.475 2.643 5.910 1.00 10.89 134 LEU B C 1
ATOM 2157 O O . LEU B 1 134 ? -3.651 2.976 5.934 1.00 10.47 134 LEU B O 1
ATOM 2162 N N . LEU B 1 135 ? -1.988 1.776 5.030 1.00 10.87 135 LEU B N 1
ATOM 2163 C CA . LEU B 1 135 ? -2.889 1.094 4.063 1.00 11.53 135 LEU B CA 1
ATOM 2164 C C . LEU B 1 135 ? -3.906 0.217 4.778 1.00 12.08 135 LEU B C 1
ATOM 2165 O O . LEU B 1 135 ? -5.090 0.224 4.445 1.00 10.89 135 LEU B O 1
ATOM 2170 N N . ASP B 1 136 ? -3.450 -0.520 5.780 1.00 12.24 136 ASP B N 1
ATOM 2171 C CA . ASP B 1 136 ? -4.340 -1.351 6.595 1.00 13.09 136 ASP B CA 1
ATOM 2172 C C . ASP B 1 136 ? -5.391 -0.499 7.357 1.00 12.82 136 ASP B C 1
ATOM 2173 O O . ASP B 1 136 ? -6.550 -0.903 7.461 1.00 11.16 136 ASP B O 1
ATOM 2178 N N . GLN B 1 137 ? -4.988 0.684 7.836 1.00 13.62 137 GLN B N 1
ATOM 2179 C CA A GLN B 1 137 ? -5.873 1.625 8.560 0.60 13.88 137 GLN B CA 1
ATOM 2180 C CA B GLN B 1 137 ? -5.894 1.580 8.561 0.40 13.77 137 GLN B CA 1
ATOM 2181 C C . GLN B 1 137 ? -7.027 2.094 7.667 1.00 14.13 137 GLN B C 1
ATOM 2182 O O . GLN B 1 137 ? -8.142 2.295 8.133 1.00 13.31 137 GLN B O 1
ATOM 2193 N N . CYS B 1 138 ? -6.750 2.285 6.377 1.00 14.14 138 CYS B N 1
ATOM 2194 C CA . CYS B 1 138 ? -7.818 2.610 5.438 1.00 14.67 138 CYS B CA 1
ATOM 2195 C C . CYS B 1 138 ? -8.932 1.562 5.420 1.00 14.45 138 CYS B C 1
ATOM 2196 O O . CYS B 1 138 ? -10.088 1.895 5.280 1.00 14.74 138 CYS B O 1
ATOM 2199 N N . LEU B 1 139 ? -8.574 0.296 5.575 1.00 14.47 139 LEU B N 1
ATOM 2200 C CA . LEU B 1 139 ? -9.558 -0.785 5.423 1.00 15.63 139 LEU B CA 1
ATOM 2201 C C . LEU B 1 139 ? -10.137 -1.216 6.750 1.00 17.08 139 LEU B C 1
ATOM 2202 O O . LEU B 1 139 ? -11.326 -1.504 6.848 1.00 16.83 139 LEU B O 1
ATOM 2207 N N . ALA B 1 140 ? -9.281 -1.277 7.768 1.00 19.05 140 ALA B N 1
ATOM 2208 C CA . ALA B 1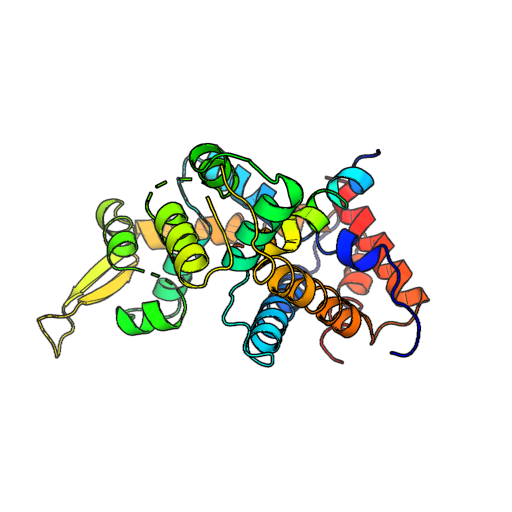 140 ? -9.690 -1.752 9.086 1.00 19.79 140 ALA B CA 1
ATOM 2209 C C . ALA B 1 140 ? -10.906 -0.956 9.538 1.00 20.86 140 ALA B C 1
ATOM 2210 O O . ALA B 1 140 ? -11.878 -1.513 10.060 1.00 20.67 140 ALA B O 1
ATOM 2212 N N . ALA B 1 141 ? -10.847 0.351 9.303 1.00 21.45 141 ALA B N 1
ATOM 2213 C CA . ALA B 1 141 ? -11.996 1.213 9.499 1.00 21.83 141 ALA B CA 1
ATOM 2214 C C . ALA B 1 141 ? -12.761 1.298 8.192 1.00 22.06 141 ALA B C 1
ATOM 2215 O O . ALA B 1 141 ? -13.791 1.963 8.112 1.00 23.38 141 ALA B O 1
ATOM 2217 N N . ARG C 2 2 ? 5.651 20.315 -13.080 1.00 25.14 30 ARG C N 1
ATOM 2218 C CA . ARG C 2 2 ? 5.584 19.272 -14.134 1.00 24.32 30 ARG C CA 1
ATOM 2219 C C . ARG C 2 2 ? 6.676 18.224 -13.905 1.00 23.80 30 ARG C C 1
ATOM 2220 O O . ARG C 2 2 ? 7.211 17.641 -14.859 1.00 23.62 30 ARG C O 1
ATOM 2228 N N . ASP C 2 3 ? 6.989 17.954 -12.635 1.00 22.15 31 ASP C N 1
ATOM 2229 C CA . ASP C 2 3 ? 8.035 16.976 -12.323 1.00 21.09 31 ASP C CA 1
ATOM 2230 C C . ASP C 2 3 ? 7.492 15.552 -12.479 1.00 20.31 31 ASP C C 1
ATOM 2231 O O . ASP C 2 3 ? 6.312 15.370 -12.771 1.00 18.67 31 ASP C O 1
ATOM 2236 N N . TYR C 2 4 ? 8.347 14.556 -12.288 1.00 18.89 32 TYR C N 1
ATOM 2237 C CA . TYR C 2 4 ? 7.983 13.185 -12.601 1.00 19.21 32 TYR C CA 1
ATOM 2238 C C . TYR C 2 4 ? 6.727 12.730 -11.865 1.00 18.58 32 TYR C C 1
ATOM 2239 O O . TYR C 2 4 ? 5.707 12.400 -12.501 1.00 17.90 32 TYR C O 1
ATOM 2248 N N . THR C 2 5 ? 6.763 12.733 -10.539 1.00 18.35 33 THR C N 1
ATOM 2249 C CA . THR C 2 5 ? 5.600 12.245 -9.779 1.00 18.36 33 THR C CA 1
ATOM 2250 C C . THR C 2 5 ? 4.358 13.142 -9.936 1.00 18.51 33 THR C C 1
ATOM 2251 O O . THR C 2 5 ? 3.234 12.642 -10.020 1.00 17.49 33 THR C O 1
ATOM 2255 N N . GLU C 2 6 ? 4.563 14.450 -10.058 1.00 18.97 34 GLU C N 1
ATOM 2256 C CA . GLU C 2 6 ? 3.463 15.362 -10.421 1.00 20.34 34 GLU C CA 1
ATOM 2257 C C . GLU C 2 6 ? 2.734 14.902 -11.685 1.00 19.85 34 GLU C C 1
ATOM 2258 O O . GLU C 2 6 ? 1.501 14.826 -11.701 1.00 20.26 34 GLU C O 1
ATOM 2264 N N . GLN C 2 7 ? 3.493 14.584 -12.739 1.00 19.20 35 GLN C N 1
ATOM 2265 C CA . GLN C 2 7 ? 2.891 14.168 -14.006 1.00 19.62 35 GLN C CA 1
ATOM 2266 C C . GLN C 2 7 ? 2.175 12.838 -13.871 1.00 18.30 35 GLN C C 1
ATOM 2267 O O . GLN C 2 7 ? 1.060 12.671 -14.387 1.00 17.89 35 GLN C O 1
ATOM 2273 N N . LEU C 2 8 ? 2.802 11.908 -13.174 1.00 18.46 36 LEU C N 1
ATOM 2274 C CA . LEU C 2 8 ? 2.195 10.579 -12.954 1.00 18.24 36 LEU C CA 1
ATOM 2275 C C . LEU C 2 8 ? 0.882 10.653 -12.188 1.00 18.34 36 LEU C C 1
ATOM 2276 O O . LEU C 2 8 ? -0.083 9.936 -12.546 1.00 17.42 36 LEU C O 1
ATOM 2281 N N . ARG C 2 9 ? 0.853 11.482 -11.136 1.00 17.27 37 ARG C N 1
ATOM 2282 C CA . ARG C 2 9 ? -0.370 11.714 -10.348 1.00 17.79 37 ARG C CA 1
ATOM 2283 C C . ARG C 2 9 ? -1.507 12.252 -11.235 1.00 17.60 37 ARG C C 1
ATOM 2284 O O . ARG C 2 9 ? -2.627 11.758 -11.188 1.00 18.90 37 ARG C O 1
ATOM 2292 N N . ARG C 2 10 ? -1.203 13.242 -12.050 1.00 17.63 38 ARG C N 1
ATOM 2293 C CA A ARG C 2 10 ? -2.197 13.822 -12.962 0.70 17.74 38 ARG C CA 1
ATOM 2294 C CA B ARG C 2 10 ? -2.195 13.831 -12.961 0.30 17.18 38 ARG C CA 1
ATOM 2295 C C . ARG C 2 10 ? -2.710 12.808 -13.964 1.00 17.39 38 ARG C C 1
ATOM 2296 O O . ARG C 2 10 ? -3.924 12.675 -14.166 1.00 17.25 38 ARG C O 1
ATOM 2311 N N . ALA C 2 11 ? -1.792 12.083 -14.589 1.00 16.54 39 ALA C N 1
ATOM 2312 C CA . ALA C 2 11 ? -2.177 11.052 -15.575 1.00 16.77 39 ALA C CA 1
ATOM 2313 C C . ALA C 2 11 ? -2.994 9.963 -14.915 1.00 16.19 39 ALA C C 1
ATOM 2314 O O . ALA C 2 11 ? -3.986 9.479 -15.477 1.00 17.03 39 ALA C O 1
ATOM 2316 N N . ALA C 2 12 ? -2.579 9.535 -13.725 1.00 15.56 40 ALA C N 1
ATOM 2317 C CA . ALA C 2 12 ? -3.280 8.438 -13.048 1.00 16.08 40 ALA C CA 1
ATOM 2318 C C . ALA C 2 12 ? -4.688 8.832 -12.610 1.00 16.97 40 ALA C C 1
ATOM 2319 O O . ALA C 2 12 ? -5.643 8.023 -12.717 1.00 16.79 40 ALA C O 1
ATOM 2321 N N . ARG C 2 13 ? -4.818 10.055 -12.107 1.00 17.09 41 ARG C N 1
ATOM 2322 C CA . ARG C 2 13 ? -6.117 10.577 -11.698 1.00 17.07 41 ARG C CA 1
ATOM 2323 C C . ARG C 2 13 ? -7.061 10.599 -12.892 1.00 17.18 41 ARG C C 1
ATOM 2324 O O . ARG C 2 13 ? -8.247 10.239 -12.768 1.00 17.18 41 ARG C O 1
ATOM 2332 N N . ARG C 2 14 ? -6.534 11.029 -14.044 1.00 17.47 42 ARG C N 1
ATOM 2333 C CA . ARG C 2 14 ? -7.286 11.093 -15.300 1.00 16.72 42 ARG C CA 1
ATOM 2334 C C . ARG C 2 14 ? -7.781 9.709 -15.732 1.00 16.37 42 ARG C C 1
ATOM 2335 O O . ARG C 2 14 ? -8.851 9.585 -16.311 1.00 15.11 42 ARG C O 1
ATOM 2343 N N . ASN C 2 15 ? -6.973 8.693 -15.469 1.00 15.25 43 ASN C N 1
ATOM 2344 C CA . ASN C 2 15 ? -7.231 7.324 -15.916 1.00 15.71 43 ASN C CA 1
ATOM 2345 C C . ASN C 2 15 ? -7.918 6.475 -14.851 1.00 14.05 43 ASN C C 1
ATOM 2346 O O . ASN C 2 15 ? -7.966 5.266 -14.981 1.00 12.55 43 ASN C O 1
ATOM 2351 N N . ALA C 2 16 ? -8.464 7.108 -13.811 1.00 13.55 44 ALA C N 1
ATOM 2352 C CA . ALA C 2 16 ? -9.005 6.382 -12.658 1.00 13.88 44 ALA C CA 1
ATOM 2353 C C . ALA C 2 16 ? -10.026 5.309 -13.049 1.00 13.78 44 ALA C C 1
ATOM 2354 O O . ALA C 2 16 ? -10.006 4.184 -12.513 1.00 14.50 44 ALA C O 1
ATOM 2356 N N . TRP C 2 17 ? -10.940 5.644 -13.957 1.00 14.20 45 TRP C N 1
ATOM 2357 C CA . TRP C 2 17 ? -11.980 4.664 -14.362 1.00 14.12 45 TRP C CA 1
ATOM 2358 C C . TRP C 2 17 ? -11.364 3.533 -15.117 1.00 14.38 45 TRP C C 1
ATOM 2359 O O . TRP C 2 17 ? -11.731 2.380 -14.924 1.00 14.83 45 TRP C O 1
ATOM 2370 N N . ASP C 2 18 ? -10.388 3.842 -15.958 1.00 15.48 46 ASP C N 1
ATOM 2371 C CA . ASP C 2 18 ? -9.752 2.768 -16.692 1.00 15.49 46 ASP C CA 1
ATOM 2372 C C . ASP C 2 18 ? -8.996 1.829 -15.733 1.00 15.73 46 ASP C C 1
ATOM 2373 O O . ASP C 2 18 ? -8.981 0.600 -15.923 1.00 15.50 46 ASP C O 1
ATOM 2378 N N . LEU C 2 19 ? -8.347 2.427 -14.742 1.00 14.96 47 LEU C N 1
ATOM 2379 C CA . LEU C 2 19 ? -7.509 1.681 -13.795 1.00 15.10 47 LEU C CA 1
ATOM 2380 C C . LEU C 2 19 ? -8.344 0.772 -12.904 1.00 15.77 47 LEU C C 1
ATOM 2381 O O . LEU C 2 19 ? -8.028 -0.396 -12.729 1.00 16.81 47 LEU C O 1
ATOM 2386 N N . TYR C 2 20 ? -9.458 1.283 -12.390 1.00 15.31 48 TYR C N 1
ATOM 2387 C CA . TYR C 2 20 ? -10.362 0.410 -11.676 1.00 16.51 48 TYR C CA 1
ATOM 2388 C C . TYR C 2 20 ? -11.098 -0.551 -12.607 1.00 16.50 48 TYR C C 1
ATOM 2389 O O . TYR C 2 20 ? -11.453 -1.645 -12.175 1.00 18.78 48 TYR C O 1
ATOM 2398 N N . GLY C 2 21 ? -11.313 -0.187 -13.868 1.00 16.36 49 GLY C N 1
ATOM 2399 C CA . GLY C 2 21 ? -12.008 -1.056 -14.806 1.00 16.23 49 GLY C CA 1
ATOM 2400 C C . GLY C 2 21 ? -11.220 -2.261 -15.309 1.00 15.92 49 GLY C C 1
ATOM 2401 O O . GLY C 2 21 ? -11.802 -3.302 -15.653 1.00 16.39 49 GLY C O 1
ATOM 2402 N N . GLU C 2 22 ? -9.900 -2.118 -15.380 1.00 15.92 50 GLU C N 1
ATOM 2403 C CA . GLU C 2 22 ? -9.014 -3.190 -15.847 1.00 16.34 50 GLU C CA 1
ATOM 2404 C C . GLU C 2 22 ? -7.653 -3.102 -15.158 1.00 16.12 50 GLU C C 1
ATOM 2405 O O . GLU C 2 22 ? -6.902 -2.158 -15.348 1.00 17.33 50 GLU C O 1
ATOM 2411 N N . HIS C 2 23 ? -7.345 -4.135 -14.391 1.00 15.66 51 HIS C N 1
ATOM 2412 C CA . HIS C 2 23 ? -6.076 -4.207 -13.684 1.00 14.85 51 HIS C CA 1
ATOM 2413 C C . HIS C 2 23 ? -5.714 -5.669 -13.465 1.00 14.64 51 HIS C C 1
ATOM 2414 O O . HIS C 2 23 ? -6.534 -6.553 -13.679 1.00 14.69 51 HIS C O 1
ATOM 2421 N N . PHE C 2 24 ? -4.468 -5.926 -13.076 1.00 14.40 52 PHE C N 1
ATOM 2422 C CA . PHE C 2 24 ? -3.994 -7.267 -12.780 1.00 14.92 52 PHE C CA 1
ATOM 2423 C C . PHE C 2 24 ? -4.431 -7.733 -11.398 1.00 15.75 52 PHE C C 1
ATOM 2424 O O . PHE C 2 24 ? -4.499 -8.926 -11.141 1.00 17.03 52 PHE C O 1
ATOM 2432 N N . TYR C 2 25 ? -4.713 -6.785 -10.515 1.00 15.87 53 TYR C N 1
ATOM 2433 C CA . TYR C 2 25 ? -5.360 -7.045 -9.235 1.00 16.86 53 TYR C CA 1
ATOM 2434 C C . TYR C 2 25 ? -6.768 -7.613 -9.403 1.00 18.53 53 TYR C C 1
ATOM 2435 O O . TYR C 2 25 ? -7.198 -8.389 -8.528 1.00 20.34 53 TYR C O 1
#

Organism: Pseudomonas aeruginosa (strain ATCC 15692 / DSM 22644 / CIP 104116 / JCM 14847 / LMG 12228 / 1C / PRS 101 / PAO1) (NCBI:txid208964)

InterPro domains:
  IPR000835 MarR-type HTH domain [PF01047] (35-92)
  IPR000835 MarR-type HTH domain [PR00598] (69-84)
  IPR000835 MarR-type HTH domain [PR00598] (88-104)
  IPR000835 MarR-type HTH domain [PR00598] (118-138)
  IPR000835 MarR-type HTH domain [PS50995] (6-140)
  IPR000835 MarR-type HTH domain [SM00347] (28-128)
  IPR036388 Winged helix-like DNA-binding domain superfamily [G3DSA:1.10.10.10] (9-142)
  IPR036390 Winged helix DNA-binding domain superfamily [SSF46785] (6-138)
  IPR052067 Metal-responsive HTH-type transcriptional regulators [PTHR35790] (14-145)

Nearest PDB structures (foldseek):
  3ech-assembly1_A  TM=1.008E+00  e=1.853E-21  Pseudomonas aeruginosa
  1lnw-assembly7_A  TM=8.065E-01  e=2.885E-18  Pseudomonas aeruginosa
  5x80-assembly2_C  TM=7.135E-01  e=3.613E-06  Mycobacterium tuberculosis H37Rv
  5hso-assembly1_D  TM=7.894E-01  e=1.014E-05  Mycobacterium tuberculosis H37Rv
  7l19-assembly2_C  TM=6.848E-01  e=3.516E-04  Enterobacter soli ATCC BAA-2102

GO terms:
  GO:0000976 transcription cis-regulatory region binding (F, IPI)
  GO:0001217 DNA-binding transcription repressor activity (F, IPI)
  GO:0032993 protein-DNA complex (C, IPI)
  GO:0045892 negative regulation of DNA-templated transcription (P, EXP)
  GO:0034763 negative regulation of transmembrane transport (P, IMP)
  GO:0045892 negative regulation of DNA-templated transcription (P, IMP)
  GO:0050709 negative regulation of protein secretion (P, IMP)
  GO:0042802 identical protein binding (F, IPI)
  GO:0005515 protein binding (F, IPI)

Sequence (288 aa):
MNYPVNPDDLMPALMAVFQHHVRTRIQSELDCCQRLDLTPPDVHVLKLIDEQRGLNLQDLGRQMCALITRKIRELEGRNLVRRQLFLTDEGLLAIHLHAELLIMSSRVHDELFAPLTPVEQATLVHLLDQCLAAQMNYPVNPDLMPALMMAVFQQHVRTRIQSELDCQRLDDLTPPDVHVLKLIDEQRGLNLQDLGRQMITRKIREELEGRNLVRRERNPSDQRSSFQLFLTDEGLAIHLHAELIMMSSRVHDELFAPLTPVVEQATLVHHLLDQQCLAARDYTEQLRRRAARRNAWDLYGEHFY